Protein AF-A0A7W1DEC1-F1 (afdb_monomer)

Nearest PDB structures (foldseek):
  1jbi-assembly1_A  TM=8.790E-01  e=2.021E-06  Homo sapiens
  8i03-assembly1_I  TM=7.077E-01  e=9.345E-05  Schizosaccharomyces pombe

Foldseek 3Di:
DWADPPPRDDDDPLDQADQAPRGGTDDPPPPPPPPDDDDDDDDDPPVVVVVVVVVVVVVVVVVVVVVVVVVVVVPVVVPPPPPPDDDDDDDDDDDDDDDDDDDDDDDDDDDDDDDDDDDDDDDDDPPPQPAAEDEQQDFQPPPDDDAFDKHKYFYAAQADADAWEADQKTARNHGPQNLCLQVPVDHRHHTGIKMKGKHAWGQKGYWDGGNNDTYHIDGTDGIIIGID

Structure (mmCIF, N/CA/C/O backbone):
data_AF-A0A7W1DEC1-F1
#
_entry.id   AF-A0A7W1DEC1-F1
#
loop_
_atom_site.group_PDB
_atom_site.id
_atom_site.type_symbol
_atom_site.label_atom_id
_atom_site.label_alt_id
_atom_site.label_comp_id
_atom_site.label_asym_id
_atom_site.label_entity_id
_atom_site.label_seq_id
_atom_site.pdbx_PDB_ins_code
_atom_site.Cartn_x
_atom_site.Cartn_y
_atom_site.Cartn_z
_atom_site.occupancy
_atom_site.B_iso_or_equiv
_atom_site.auth_seq_id
_atom_site.auth_comp_id
_atom_site.auth_asym_id
_atom_site.auth_atom_id
_atom_site.pdbx_PDB_model_num
ATOM 1 N N . MET A 1 1 ? -8.068 -9.735 19.426 1.00 85.06 1 MET A N 1
ATOM 2 C CA . MET A 1 1 ? -8.254 -8.268 19.518 1.00 85.06 1 MET A CA 1
ATOM 3 C C . MET A 1 1 ? -6.933 -7.637 19.929 1.00 85.06 1 MET A C 1
ATOM 5 O O . MET A 1 1 ? -6.238 -8.208 20.767 1.00 85.06 1 MET A O 1
ATOM 9 N N . LYS A 1 2 ? -6.596 -6.468 19.379 1.00 90.06 2 LYS A N 1
ATOM 10 C CA . LYS A 1 2 ? -5.397 -5.696 19.747 1.00 90.06 2 LYS A CA 1
ATOM 11 C C . LYS A 1 2 ? -5.787 -4.385 20.417 1.00 90.06 2 LYS A C 1
ATOM 13 O O . LYS A 1 2 ? -6.840 -3.837 20.100 1.00 90.06 2 LYS A O 1
ATOM 18 N N . HIS A 1 3 ? -4.945 -3.841 21.288 1.00 91.12 3 HIS A N 1
ATOM 19 C CA . HIS A 1 3 ? -5.199 -2.558 21.947 1.00 91.12 3 HIS A CA 1
ATOM 20 C C . HIS A 1 3 ? -4.082 -1.543 21.676 1.00 91.12 3 HIS A C 1
ATOM 22 O O . HIS A 1 3 ? -2.934 -1.900 21.405 1.00 91.12 3 HIS A O 1
ATOM 28 N N . CYS A 1 4 ? -4.423 -0.254 21.720 1.00 87.19 4 CYS A N 1
ATOM 29 C CA . CYS A 1 4 ? -3.444 0.830 21.688 1.00 87.19 4 CYS A CA 1
ATOM 30 C C . CYS A 1 4 ? -3.038 1.209 23.115 1.00 87.19 4 CYS A C 1
ATOM 32 O O . CYS A 1 4 ? -3.894 1.583 23.911 1.00 87.19 4 CYS A O 1
ATOM 34 N N . SER A 1 5 ? -1.742 1.199 23.422 1.00 89.19 5 SER A N 1
ATOM 35 C CA . SER A 1 5 ? -1.219 1.563 24.747 1.00 89.19 5 SER A CA 1
ATOM 36 C C . SER A 1 5 ? -1.349 3.052 25.101 1.00 89.19 5 SER A C 1
ATOM 38 O O . SER A 1 5 ? -1.210 3.409 26.267 1.00 89.19 5 SER A O 1
ATOM 40 N N . ILE A 1 6 ? -1.621 3.925 24.123 1.00 84.56 6 ILE A N 1
ATOM 41 C CA . ILE A 1 6 ? -1.739 5.376 24.336 1.00 84.56 6 ILE A CA 1
ATOM 42 C C . ILE A 1 6 ? -3.196 5.793 24.559 1.00 84.56 6 ILE A C 1
ATOM 44 O O . ILE A 1 6 ? -3.503 6.458 25.544 1.00 84.56 6 ILE A O 1
ATOM 48 N N . CYS A 1 7 ? -4.105 5.411 23.658 1.00 88.19 7 CYS A N 1
ATOM 49 C CA . CYS A 1 7 ? -5.513 5.826 23.721 1.00 88.19 7 CYS A CA 1
ATOM 50 C C . CYS A 1 7 ? -6.457 4.761 24.301 1.00 88.19 7 CYS A C 1
ATOM 52 O O . CYS A 1 7 ? -7.656 5.012 24.420 1.00 88.19 7 CYS A O 1
ATOM 54 N N . ASN A 1 8 ? -5.931 3.578 24.637 1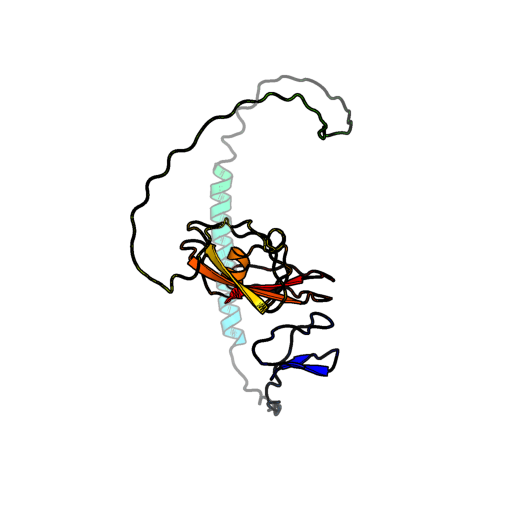.00 86.19 8 ASN A N 1
ATOM 55 C CA . ASN A 1 8 ? -6.652 2.438 25.210 1.00 86.19 8 ASN A CA 1
ATOM 56 C C . ASN A 1 8 ? -7.827 1.910 24.359 1.00 86.19 8 ASN A C 1
ATOM 58 O O . ASN A 1 8 ? -8.685 1.180 24.851 1.00 86.19 8 ASN A O 1
ATOM 62 N N . GLN A 1 9 ? -7.878 2.279 23.074 1.00 88.75 9 GLN A N 1
ATOM 63 C CA . GLN A 1 9 ? -8.864 1.762 22.126 1.00 88.75 9 GLN A CA 1
ATOM 64 C C . GLN A 1 9 ? -8.504 0.344 21.689 1.00 88.75 9 GLN A C 1
ATOM 66 O O . GLN A 1 9 ? -7.331 0.031 21.460 1.00 88.75 9 GLN A O 1
ATOM 71 N N . THR A 1 10 ? -9.529 -0.490 21.539 1.00 88.62 10 THR A N 1
ATOM 72 C CA . THR A 1 10 ? -9.420 -1.865 21.047 1.00 88.62 10 THR A CA 1
ATOM 73 C C . THR A 1 10 ? -9.783 -1.924 19.569 1.00 88.62 10 THR A C 1
ATOM 75 O O . THR A 1 10 ? -10.718 -1.270 19.112 1.00 88.62 10 THR A O 1
ATOM 78 N N . TYR A 1 11 ? -9.043 -2.728 18.818 1.00 87.12 11 TYR A N 1
ATOM 79 C CA . TYR A 1 11 ? -9.209 -2.918 17.386 1.00 87.12 11 TYR A CA 1
ATOM 80 C C . TYR A 1 11 ? -9.217 -4.411 17.051 1.00 87.12 11 TYR A C 1
ATOM 82 O O . TYR A 1 11 ? -8.759 -5.257 17.830 1.00 87.12 11 TYR A O 1
ATOM 90 N N . ASP A 1 12 ? -9.736 -4.726 15.869 1.00 87.06 12 ASP A N 1
ATOM 91 C CA . ASP A 1 12 ? -9.659 -6.066 15.298 1.00 87.06 12 ASP A CA 1
ATOM 92 C C . ASP A 1 12 ? -8.201 -6.487 15.018 1.00 87.06 12 ASP A C 1
ATOM 94 O O . ASP A 1 12 ? -7.305 -5.651 14.867 1.00 87.06 12 ASP A O 1
ATOM 98 N N . ASP A 1 13 ? -7.955 -7.795 14.936 1.00 84.38 13 ASP A N 1
ATOM 99 C CA . ASP A 1 13 ? -6.618 -8.370 14.746 1.00 84.38 13 ASP A CA 1
ATOM 100 C C . ASP A 1 13 ? -6.018 -8.061 13.366 1.00 84.38 13 ASP A C 1
ATOM 102 O O . ASP A 1 13 ? -4.800 -8.152 13.180 1.00 84.38 13 ASP A O 1
ATOM 106 N N . THR A 1 14 ? -6.847 -7.613 12.423 1.00 80.06 14 THR A N 1
ATOM 107 C CA . THR A 1 14 ? -6.429 -7.106 11.111 1.00 80.06 14 THR A CA 1
ATOM 108 C C . THR A 1 14 ? -5.700 -5.762 11.186 1.00 80.06 14 THR A C 1
ATOM 110 O O . THR A 1 14 ? -4.871 -5.463 10.329 1.00 80.06 14 THR A O 1
ATOM 113 N N . GLN A 1 15 ? -5.947 -4.951 12.218 1.00 81.88 15 GLN A N 1
ATOM 114 C CA . GLN A 1 15 ? -5.356 -3.622 12.335 1.00 81.88 15 GLN A CA 1
ATOM 115 C C . GLN A 1 15 ? -3.962 -3.720 12.976 1.00 81.88 15 GLN A C 1
ATOM 117 O O . GLN A 1 15 ? -3.780 -4.345 14.020 1.00 81.88 15 GLN A O 1
ATOM 122 N N . SER A 1 16 ? -2.945 -3.103 12.371 1.00 84.75 16 SER A N 1
ATOM 123 C CA . SER A 1 16 ? -1.580 -3.096 12.938 1.00 84.75 16 SER A CA 1
ATOM 124 C C . SER A 1 16 ? -1.260 -1.833 13.751 1.00 84.75 16 SER A C 1
ATOM 126 O O . SER A 1 16 ? -0.370 -1.858 14.598 1.00 84.75 16 SER A O 1
ATOM 128 N N . PHE A 1 17 ? -1.993 -0.737 13.518 1.00 85.88 17 PHE A N 1
ATOM 129 C CA . PHE A 1 17 ? -1.735 0.588 14.100 1.00 85.88 17 PHE A CA 1
ATOM 130 C C . PHE A 1 17 ? -3.010 1.289 14.555 1.00 85.88 17 PHE A C 1
ATOM 132 O O . PHE A 1 17 ? -4.046 1.188 13.891 1.00 85.88 17 PHE A O 1
ATOM 139 N N . CYS A 1 18 ? -2.891 2.055 15.637 1.00 85.12 18 CYS A N 1
ATOM 140 C CA . CYS A 1 18 ? -3.925 2.928 16.168 1.00 85.12 18 CYS A CA 1
ATOM 141 C C . CYS A 1 18 ? -4.297 4.032 15.171 1.00 85.12 18 CYS A C 1
ATOM 143 O O . CYS A 1 18 ? -3.432 4.683 14.586 1.00 85.12 18 CYS A O 1
ATOM 145 N N . LEU A 1 19 ? -5.600 4.271 15.012 1.00 82.00 19 LEU A N 1
ATOM 146 C CA . LEU A 1 19 ? -6.128 5.263 14.071 1.00 82.00 19 LEU A CA 1
ATOM 147 C C . LEU A 1 19 ? -5.939 6.709 14.532 1.00 82.00 19 LEU A C 1
ATOM 149 O O . LEU A 1 19 ? -5.984 7.612 13.705 1.00 82.00 19 LEU A O 1
ATOM 153 N N . MET A 1 20 ? -5.755 6.923 15.836 1.00 77.06 20 MET A N 1
ATOM 154 C CA . MET A 1 20 ? -5.648 8.260 16.421 1.00 77.06 20 MET A CA 1
ATOM 155 C C . MET A 1 20 ? -4.215 8.788 16.406 1.00 77.06 20 MET A C 1
ATOM 157 O O . MET A 1 20 ? -3.992 9.956 16.098 1.00 77.06 20 MET A O 1
ATOM 161 N N . ASP A 1 21 ? -3.254 7.925 16.737 1.00 76.88 21 ASP A N 1
ATOM 162 C CA . ASP A 1 21 ? -1.870 8.310 17.040 1.00 76.88 21 ASP A CA 1
ATOM 163 C C . ASP A 1 21 ? -0.817 7.475 16.290 1.00 76.88 21 ASP A C 1
ATOM 165 O O . ASP A 1 21 ? 0.377 7.721 16.438 1.00 76.88 21 ASP A O 1
ATOM 169 N N . GLY A 1 22 ? -1.227 6.501 15.469 1.00 79.50 22 GLY A N 1
ATOM 170 C CA . GLY A 1 22 ? -0.307 5.695 14.666 1.00 79.50 22 GLY A CA 1
ATOM 171 C C . GLY A 1 22 ? 0.578 4.754 15.486 1.00 79.50 22 GLY A C 1
ATOM 172 O O . GLY A 1 22 ? 1.532 4.205 14.937 1.00 79.50 22 GLY A O 1
ATOM 173 N N . THR A 1 23 ? 0.283 4.549 16.771 1.00 84.38 23 THR A N 1
ATOM 174 C CA . THR A 1 23 ? 1.027 3.631 17.643 1.00 84.38 23 THR A CA 1
ATOM 175 C C . THR A 1 23 ? 0.787 2.187 17.207 1.00 84.38 23 THR A C 1
ATOM 177 O O . THR A 1 23 ? -0.361 1.834 16.912 1.00 84.38 23 THR A O 1
ATOM 180 N N . PRO A 1 24 ? 1.825 1.330 17.148 1.00 85.56 24 PRO A N 1
ATOM 181 C CA . PRO A 1 24 ? 1.637 -0.092 16.885 1.00 85.56 24 PRO A CA 1
ATOM 182 C C . PRO A 1 24 ? 0.750 -0.715 17.964 1.00 85.56 24 PRO A C 1
ATOM 184 O O . PRO A 1 24 ? 0.943 -0.474 19.156 1.00 85.56 24 PRO A O 1
ATOM 187 N N . LEU A 1 25 ? -0.235 -1.502 17.540 1.00 88.50 25 LEU A N 1
ATOM 188 C CA . LEU A 1 25 ? -1.166 -2.146 18.458 1.00 88.50 25 LEU A CA 1
ATOM 189 C C . LEU A 1 25 ? -0.542 -3.407 19.056 1.00 88.50 25 LEU A C 1
ATOM 191 O O . LEU A 1 25 ? 0.051 -4.217 18.341 1.00 88.50 25 LEU A O 1
ATOM 195 N N . THR A 1 26 ? -0.712 -3.589 20.359 1.00 87.94 26 THR A N 1
ATOM 196 C CA . THR A 1 26 ? -0.246 -4.766 21.089 1.00 87.94 26 THR A CA 1
ATOM 197 C C . THR A 1 26 ? -1.370 -5.786 21.200 1.00 87.94 26 THR A C 1
ATOM 199 O O . THR A 1 26 ? -2.514 -5.448 21.501 1.00 87.94 26 THR A O 1
ATOM 202 N N . THR A 1 27 ? -1.057 -7.053 20.935 1.00 84.69 27 THR A N 1
ATOM 203 C CA . THR A 1 27 ? -1.902 -8.161 21.386 1.00 84.69 27 THR A CA 1
ATOM 204 C C . THR A 1 27 ? -1.657 -8.337 22.874 1.00 84.69 27 THR A C 1
ATOM 206 O O . THR A 1 27 ? -0.494 -8.342 23.288 1.00 84.69 27 THR A O 1
ATOM 209 N N . ASP A 1 28 ? -2.714 -8.524 23.657 1.00 69.44 28 ASP A N 1
ATOM 210 C CA . ASP A 1 28 ? -2.603 -9.036 25.021 1.00 69.44 28 ASP A CA 1
ATOM 211 C C . ASP A 1 28 ? -2.041 -10.461 24.950 1.00 69.44 28 ASP A C 1
ATOM 213 O O . ASP A 1 28 ? -2.761 -11.453 24.893 1.00 69.44 28 ASP A O 1
ATOM 217 N N . SER A 1 29 ? -0.718 -10.561 24.835 1.00 60.69 29 SER A N 1
ATOM 218 C CA . SER A 1 29 ? -0.007 -11.813 25.005 1.00 60.69 29 SER A CA 1
ATOM 219 C C . SER A 1 29 ? -0.120 -12.128 26.484 1.00 60.69 29 SER A C 1
ATOM 221 O O . SER A 1 29 ? 0.454 -11.401 27.294 1.00 60.69 29 SER A O 1
ATOM 223 N N . GLU A 1 30 ? -0.891 -13.167 26.808 1.00 55.25 30 GLU A N 1
ATOM 224 C CA . GLU A 1 30 ? -1.045 -13.718 28.153 1.00 55.25 30 GLU A CA 1
ATOM 225 C C . GLU A 1 30 ? 0.249 -13.559 28.952 1.00 55.25 30 GLU A C 1
ATOM 227 O O . GLU A 1 30 ? 1.321 -14.029 28.555 1.00 55.25 30 GLU A O 1
ATOM 232 N N . GLU A 1 31 ? 0.133 -12.844 30.065 1.00 57.88 31 GLU A N 1
ATOM 233 C CA . GLU A 1 31 ? 1.170 -12.642 31.058 1.00 57.88 31 GLU A CA 1
ATOM 234 C C . GLU A 1 31 ? 1.677 -14.007 31.541 1.00 57.88 31 GLU A C 1
ATOM 236 O O . GLU A 1 31 ? 1.160 -14.602 32.486 1.00 57.88 31 GLU A O 1
ATOM 241 N N . LYS A 1 32 ? 2.702 -14.552 30.882 1.00 50.34 32 LYS A N 1
ATOM 242 C CA . LYS A 1 32 ? 3.407 -15.719 31.399 1.00 50.34 32 LYS A CA 1
ATOM 243 C C . LYS A 1 32 ? 4.279 -15.236 32.548 1.00 50.34 32 LYS A C 1
ATOM 245 O O . LYS A 1 32 ? 5.398 -14.773 32.339 1.00 50.34 32 LYS A O 1
ATOM 250 N N . THR A 1 33 ? 3.744 -15.335 33.760 1.00 52.00 33 THR A N 1
ATOM 251 C CA . THR A 1 33 ? 4.435 -15.072 35.022 1.00 52.00 33 THR A CA 1
ATOM 252 C C . THR A 1 33 ? 5.776 -15.813 35.029 1.00 52.00 33 THR A C 1
ATOM 254 O O . THR A 1 33 ? 5.839 -17.039 35.144 1.00 52.00 33 THR A O 1
ATOM 257 N N . VAL A 1 34 ? 6.878 -15.080 34.858 1.00 53.31 34 VAL A N 1
ATOM 258 C CA . VAL A 1 34 ? 8.229 -15.638 34.951 1.00 53.31 34 VAL A CA 1
ATOM 259 C C . VAL A 1 34 ? 8.537 -15.841 36.431 1.00 53.31 34 VAL A C 1
ATOM 261 O O . VAL A 1 34 ? 8.960 -14.924 37.131 1.00 53.31 34 VAL A O 1
ATOM 264 N N . VAL A 1 35 ? 8.316 -17.060 36.922 1.00 56.75 35 VAL A N 1
ATOM 265 C CA . VAL A 1 35 ? 8.864 -17.498 38.209 1.00 56.75 35 VAL A CA 1
ATOM 266 C C . VAL A 1 35 ? 10.383 -17.538 38.067 1.00 56.75 35 VAL A C 1
ATOM 268 O O . VAL A 1 35 ? 10.939 -18.377 37.357 1.00 56.75 35 VAL A O 1
ATOM 271 N N . MET A 1 36 ? 11.057 -16.608 38.737 1.00 42.97 36 MET A N 1
ATOM 272 C CA . MET A 1 36 ? 12.511 -16.544 38.817 1.00 42.97 36 MET A CA 1
ATOM 273 C C . MET A 1 36 ? 13.036 -17.749 39.611 1.00 42.97 36 MET A C 1
ATOM 275 O O . MET A 1 36 ? 13.088 -17.726 40.838 1.00 42.97 36 MET A O 1
ATOM 279 N N . GLN A 1 37 ? 13.419 -18.824 38.919 1.00 56.22 37 GLN A N 1
ATOM 280 C CA . GLN A 1 37 ? 14.191 -19.907 39.528 1.00 56.22 37 GLN A CA 1
ATOM 281 C C . GLN A 1 37 ? 15.662 -19.486 39.635 1.00 56.22 37 GLN A C 1
ATOM 283 O O . GLN A 1 37 ? 16.291 -19.085 38.655 1.00 56.22 37 GLN A O 1
ATOM 288 N N . SER A 1 38 ? 16.213 -19.565 40.846 1.00 56.81 38 SER A N 1
ATOM 289 C CA . SER A 1 38 ? 17.611 -19.256 41.144 1.00 56.81 38 SER A CA 1
ATOM 290 C C . SER A 1 38 ? 18.547 -20.348 40.596 1.00 56.81 38 SER A C 1
ATOM 292 O O . SER A 1 38 ? 18.300 -21.538 40.806 1.00 56.81 38 SER A O 1
ATOM 294 N N . PRO A 1 39 ? 19.651 -20.003 39.907 1.00 53.56 39 PRO A N 1
ATOM 295 C CA . PRO A 1 39 ? 20.567 -21.014 39.399 1.00 53.56 39 PRO A CA 1
ATOM 296 C C . PRO A 1 39 ? 21.535 -21.469 40.499 1.00 53.56 39 PRO A C 1
ATOM 298 O O . PRO A 1 39 ? 22.385 -20.711 40.971 1.00 53.56 39 PRO A O 1
ATOM 301 N N . THR A 1 40 ? 21.464 -22.747 40.878 1.00 58.34 40 THR A N 1
ATOM 302 C CA . THR A 1 40 ? 22.500 -23.399 41.691 1.00 58.34 40 THR A CA 1
ATOM 303 C C . THR A 1 40 ? 23.810 -23.487 40.901 1.00 58.34 40 THR A C 1
ATOM 305 O O . THR A 1 40 ? 23.898 -24.142 39.861 1.00 58.34 40 THR A O 1
ATOM 308 N N . ARG A 1 41 ? 24.847 -22.815 41.409 1.00 57.66 41 ARG A N 1
ATOM 309 C CA . ARG A 1 41 ? 26.175 -22.660 40.798 1.00 57.66 41 ARG A CA 1
ATOM 310 C C . ARG A 1 41 ? 26.979 -23.970 40.834 1.00 57.66 41 ARG A C 1
ATOM 312 O O . ARG A 1 41 ? 27.608 -24.293 41.839 1.00 57.66 41 ARG A O 1
ATOM 319 N N . LYS A 1 42 ? 27.020 -24.706 39.719 1.00 61.34 42 LYS A N 1
ATOM 320 C CA . LYS A 1 42 ? 27.881 -25.890 39.534 1.00 61.34 42 LYS A CA 1
ATOM 321 C C . LYS A 1 42 ? 29.294 -25.456 39.108 1.00 61.34 42 LYS A C 1
ATOM 323 O O . LYS A 1 42 ? 29.468 -24.832 38.065 1.00 61.34 42 LYS A O 1
ATOM 328 N N . LYS A 1 43 ? 30.314 -25.760 39.924 1.00 57.97 43 LYS A N 1
ATOM 329 C CA . LYS A 1 43 ? 31.738 -25.477 39.634 1.00 57.97 43 LYS A CA 1
ATOM 330 C C . LYS A 1 43 ? 32.178 -26.252 38.385 1.00 57.97 43 LYS A C 1
ATOM 332 O O . LYS A 1 43 ? 32.221 -27.478 38.417 1.00 57.97 43 LYS A O 1
ATOM 337 N N . SER A 1 44 ? 32.520 -25.545 37.307 1.00 60.84 44 SER A N 1
ATOM 338 C CA . SER A 1 44 ? 32.960 -26.145 36.042 1.00 60.84 44 SER A CA 1
ATOM 339 C C . SER A 1 44 ? 34.373 -25.697 35.659 1.00 60.84 44 SER A C 1
ATOM 341 O O . SER A 1 44 ? 34.702 -24.516 35.761 1.00 60.84 44 SER A O 1
ATOM 343 N N . LYS A 1 45 ? 35.204 -26.643 35.198 1.00 60.31 45 LYS A N 1
ATOM 344 C CA . LYS A 1 45 ? 36.609 -26.441 34.779 1.00 60.31 45 LYS A CA 1
ATOM 345 C C . LYS A 1 45 ? 36.760 -25.793 33.384 1.00 60.31 45 LYS A C 1
ATOM 347 O O . LYS A 1 45 ? 37.841 -25.813 32.805 1.00 60.31 45 LYS A O 1
ATOM 352 N N . ILE A 1 46 ? 35.700 -25.164 32.872 1.00 62.25 46 ILE A N 1
ATOM 353 C CA . ILE A 1 46 ? 35.644 -24.487 31.564 1.00 62.25 46 ILE A CA 1
ATOM 354 C C . ILE A 1 46 ? 36.668 -23.339 31.370 1.00 62.25 46 ILE A C 1
ATOM 356 O O . ILE A 1 46 ? 37.146 -23.213 30.240 1.00 62.25 46 ILE A O 1
ATOM 360 N N . PRO A 1 47 ? 37.094 -22.532 32.375 1.00 60.62 47 PRO A N 1
ATOM 361 C CA . PRO A 1 47 ? 37.965 -21.385 32.080 1.00 60.62 47 PRO A CA 1
ATOM 362 C C . PRO A 1 47 ? 39.380 -21.776 31.624 1.00 60.62 47 PRO A C 1
ATOM 364 O O . PRO A 1 47 ? 40.067 -20.959 31.019 1.00 60.62 47 PRO A O 1
ATOM 367 N N . LEU A 1 48 ? 39.816 -23.019 31.861 1.00 66.88 48 LEU A N 1
ATOM 368 C CA . LEU A 1 48 ? 41.154 -23.480 31.474 1.00 66.88 48 LEU A CA 1
ATOM 369 C C . LEU A 1 48 ? 41.222 -23.895 29.992 1.00 66.88 48 LEU A C 1
ATOM 371 O O . LEU A 1 48 ? 42.226 -23.654 29.330 1.00 66.88 48 LEU A O 1
ATOM 375 N N . VAL A 1 49 ? 40.134 -24.448 29.444 1.00 68.62 49 VAL A N 1
ATOM 376 C CA . VAL A 1 49 ? 40.067 -24.884 28.035 1.00 68.62 49 VAL A CA 1
ATOM 377 C C . VAL A 1 49 ? 39.885 -23.691 27.089 1.00 68.62 49 VAL A C 1
ATOM 379 O O . VAL A 1 49 ? 40.505 -23.648 26.028 1.00 68.62 49 VAL A O 1
ATOM 382 N N . LEU A 1 50 ? 39.102 -22.682 27.496 1.00 73.12 50 LEU A N 1
ATOM 383 C CA . LEU A 1 50 ? 38.904 -21.463 26.702 1.00 73.12 50 LEU A CA 1
ATOM 384 C C . LEU A 1 50 ? 40.195 -20.633 26.584 1.00 73.12 50 LEU A C 1
ATOM 386 O O . LEU A 1 50 ? 40.490 -20.091 25.522 1.00 73.12 50 LEU A O 1
ATOM 390 N N . GLY A 1 51 ? 40.992 -20.576 27.659 1.00 75.88 51 GLY A N 1
ATOM 391 C CA . GLY A 1 51 ? 42.277 -19.872 27.659 1.00 75.88 51 GLY A CA 1
ATOM 392 C C . GLY A 1 51 ? 43.287 -20.470 26.674 1.00 75.88 51 GLY A C 1
ATOM 393 O O . GLY A 1 51 ? 43.978 -19.732 25.974 1.00 75.88 51 GLY A O 1
ATOM 394 N N . LEU A 1 52 ? 43.328 -21.801 26.563 1.00 80.00 52 LEU A N 1
ATOM 395 C CA . LEU A 1 52 ? 44.247 -22.497 25.660 1.00 80.00 52 LEU A CA 1
ATOM 396 C C . LEU A 1 52 ? 43.836 -22.327 24.185 1.00 80.00 52 LEU A C 1
ATOM 398 O O . LEU A 1 52 ? 44.694 -22.120 23.331 1.00 80.00 52 LEU A O 1
ATOM 402 N N . LEU A 1 53 ? 42.530 -22.305 23.893 1.00 79.62 53 LEU A N 1
ATOM 403 C CA . LEU A 1 53 ? 42.015 -22.012 22.549 1.00 79.62 53 LEU A CA 1
ATOM 404 C C . LEU A 1 53 ? 42.278 -20.561 22.113 1.00 79.62 53 LEU A C 1
ATOM 406 O O . LEU A 1 53 ? 42.709 -20.345 20.982 1.00 79.62 53 LEU A O 1
ATOM 410 N N . CYS A 1 54 ? 42.097 -19.572 22.995 1.00 81.06 54 CYS A N 1
ATOM 411 C CA . CYS A 1 54 ? 42.412 -18.173 22.671 1.00 81.06 54 CYS A CA 1
ATOM 412 C C . CYS A 1 54 ? 43.895 -17.966 22.333 1.00 81.06 54 CYS A C 1
ATOM 414 O O . CYS A 1 54 ? 44.209 -17.232 21.396 1.00 81.06 54 CYS A O 1
ATOM 416 N N . LEU A 1 55 ? 44.812 -18.630 23.046 1.00 80.62 55 LEU A N 1
ATOM 417 C CA . LEU A 1 55 ? 46.246 -18.529 22.754 1.00 80.62 55 LEU A CA 1
ATOM 418 C C . LEU A 1 55 ? 46.605 -19.090 21.373 1.00 80.62 55 LEU A C 1
ATOM 420 O O . LEU A 1 55 ? 47.420 -18.494 20.669 1.00 80.62 55 LEU A O 1
ATOM 424 N N . LEU A 1 56 ? 45.969 -20.186 20.953 1.00 84.38 56 LEU A N 1
ATOM 425 C CA . LEU A 1 56 ? 46.201 -20.773 19.630 1.00 84.38 56 LEU A CA 1
ATOM 426 C C . LEU A 1 56 ? 45.690 -19.872 18.497 1.00 84.38 56 LEU A C 1
ATOM 428 O O . LEU A 1 56 ? 46.372 -19.719 17.484 1.00 84.38 56 LEU A O 1
ATOM 432 N N . VAL A 1 57 ? 44.533 -19.229 18.676 1.00 84.25 57 VAL A N 1
ATOM 433 C CA . VAL A 1 57 ? 43.967 -18.314 17.670 1.00 84.25 57 VAL A CA 1
ATOM 434 C C . VAL A 1 57 ? 44.811 -17.043 17.535 1.00 84.25 57 VAL A C 1
ATOM 436 O O . VAL A 1 57 ? 45.118 -16.639 16.413 1.00 84.25 57 VAL A O 1
ATOM 439 N N . LEU A 1 58 ? 45.256 -16.453 18.652 1.00 82.56 58 LEU A N 1
ATOM 440 C CA . LEU A 1 58 ? 46.098 -15.250 18.637 1.00 82.56 58 LEU A CA 1
ATOM 441 C C . LEU A 1 58 ? 47.483 -15.509 18.019 1.00 82.56 58 LEU A C 1
ATOM 443 O O . LEU A 1 58 ? 47.986 -14.676 17.261 1.00 82.56 58 LEU A O 1
ATOM 447 N N . ALA A 1 59 ? 48.084 -16.674 18.283 1.00 81.62 59 ALA A N 1
ATOM 448 C CA . ALA A 1 59 ? 49.349 -17.063 17.659 1.00 81.62 59 ALA A CA 1
ATOM 449 C C . ALA A 1 59 ? 49.194 -17.332 16.148 1.00 81.62 59 ALA A C 1
ATOM 451 O O . ALA A 1 59 ? 50.043 -16.920 15.354 1.00 81.62 59 ALA A O 1
ATOM 452 N N . GLY A 1 60 ? 48.089 -17.965 15.734 1.00 80.31 60 GLY A N 1
ATOM 453 C CA . GLY A 1 60 ? 47.797 -18.253 14.327 1.00 80.31 60 GLY A CA 1
ATOM 454 C C . GLY A 1 60 ? 47.561 -16.999 13.477 1.00 80.31 60 GLY A C 1
ATOM 455 O O . GLY A 1 60 ? 48.102 -16.888 12.375 1.00 80.31 60 GLY A O 1
ATOM 456 N N . SER A 1 61 ? 46.816 -16.014 13.993 1.00 80.56 61 SER A N 1
ATOM 457 C CA . SER A 1 61 ? 46.549 -14.764 13.265 1.00 80.56 61 SER A CA 1
ATOM 458 C C . SER A 1 61 ? 47.802 -13.908 13.062 1.00 80.56 61 SER A C 1
ATOM 460 O O . SER A 1 61 ? 47.943 -13.266 12.021 1.00 80.56 61 SER A O 1
ATOM 462 N N . GLY A 1 62 ? 48.736 -13.926 14.021 1.00 84.12 62 GLY A N 1
ATOM 463 C CA . GLY A 1 62 ? 49.992 -13.176 13.926 1.00 84.12 62 GLY A CA 1
ATOM 464 C C . GLY A 1 62 ? 50.901 -13.672 12.798 1.00 84.12 62 GLY A C 1
ATOM 465 O O . GLY A 1 62 ? 51.425 -12.873 12.022 1.00 84.12 62 GLY A O 1
ATOM 466 N N . LEU A 1 63 ? 51.032 -14.993 12.650 1.00 82.50 63 LEU A N 1
ATOM 467 C CA . LEU A 1 63 ? 51.827 -15.613 11.583 1.00 82.50 63 LEU A CA 1
ATOM 468 C C . LEU A 1 63 ? 51.236 -15.341 10.195 1.00 82.50 63 LEU A C 1
ATOM 470 O O . LEU A 1 63 ? 51.970 -15.028 9.257 1.00 82.50 63 LEU A O 1
ATOM 474 N N . MET A 1 64 ? 49.909 -15.396 10.072 1.00 82.81 64 MET A N 1
ATOM 475 C CA . MET A 1 64 ? 49.240 -15.145 8.799 1.00 82.81 64 MET A CA 1
ATOM 476 C C . MET A 1 64 ? 49.335 -13.672 8.377 1.00 82.81 64 MET A C 1
ATOM 478 O O . MET A 1 64 ? 49.649 -13.378 7.224 1.00 82.81 64 MET A O 1
ATOM 482 N N . ALA A 1 65 ? 49.161 -12.734 9.313 1.00 83.56 65 ALA A N 1
ATOM 483 C CA . ALA A 1 65 ? 49.357 -11.310 9.046 1.00 83.56 65 ALA A CA 1
ATOM 484 C C . ALA A 1 65 ? 50.812 -10.988 8.659 1.00 83.56 65 ALA A C 1
ATOM 486 O O . ALA A 1 65 ? 51.040 -10.203 7.739 1.00 83.56 65 ALA A O 1
ATOM 487 N N . TRP A 1 66 ? 51.800 -11.632 9.292 1.00 80.50 66 TRP A N 1
ATOM 488 C CA . TRP A 1 66 ? 53.213 -11.467 8.940 1.00 80.50 66 TRP A CA 1
ATOM 489 C C . TRP A 1 66 ? 53.530 -11.985 7.531 1.00 80.50 66 TRP A C 1
ATOM 491 O O . TRP A 1 66 ? 54.244 -11.318 6.786 1.00 80.50 66 TRP A O 1
ATOM 501 N N . LEU A 1 67 ? 52.957 -13.122 7.120 1.00 83.94 67 LEU A N 1
ATOM 502 C CA . LEU A 1 67 ? 53.115 -13.638 5.755 1.00 83.94 67 LEU A CA 1
ATOM 503 C C . LEU A 1 67 ? 52.475 -12.717 4.709 1.00 83.94 67 LEU A C 1
ATOM 505 O O . LEU A 1 67 ? 53.099 -12.448 3.679 1.00 83.94 67 LEU A O 1
ATOM 509 N N . LEU A 1 68 ? 51.276 -12.186 4.981 1.00 81.31 68 LEU A N 1
ATOM 510 C CA . LEU A 1 68 ? 50.639 -11.198 4.104 1.00 81.31 68 LEU A CA 1
ATOM 511 C C . LEU A 1 68 ? 51.468 -9.914 4.019 1.00 81.31 68 LEU A C 1
ATOM 513 O O . LEU A 1 68 ? 51.682 -9.409 2.923 1.00 81.31 68 LEU A O 1
ATOM 517 N N . PHE A 1 69 ? 51.997 -9.416 5.138 1.00 79.62 69 PHE A N 1
ATOM 518 C CA . PHE A 1 69 ? 52.811 -8.200 5.16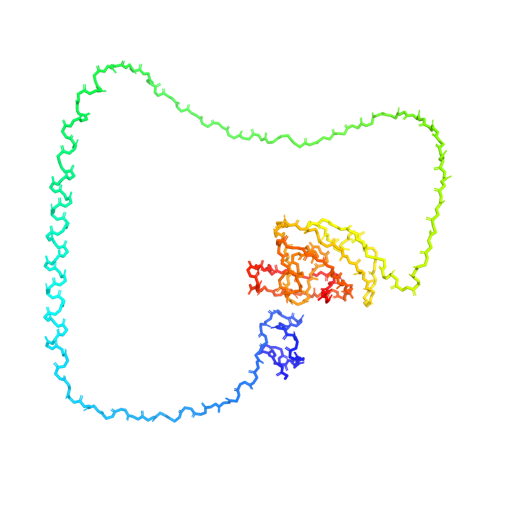7 1.00 79.62 69 PHE A CA 1
ATOM 519 C C . PHE A 1 69 ? 54.172 -8.383 4.478 1.00 79.62 69 PHE A C 1
ATOM 521 O O . PHE A 1 69 ? 54.601 -7.523 3.707 1.00 79.62 69 PHE A O 1
ATOM 528 N N . ASN A 1 70 ? 54.834 -9.525 4.687 1.00 79.00 70 ASN A N 1
ATOM 529 C CA . ASN A 1 70 ? 56.091 -9.865 4.024 1.00 79.00 70 ASN A CA 1
ATOM 530 C C . ASN A 1 70 ? 55.902 -9.946 2.502 1.00 79.00 70 ASN A C 1
ATOM 532 O O . ASN A 1 70 ? 56.679 -9.359 1.749 1.00 79.00 70 ASN A O 1
ATOM 536 N N . ASN A 1 71 ? 54.828 -10.593 2.040 1.00 75.50 71 ASN A N 1
ATOM 537 C CA . ASN A 1 71 ? 54.532 -10.674 0.611 1.00 75.50 71 ASN A CA 1
ATOM 538 C C . ASN A 1 71 ? 54.085 -9.316 0.027 1.00 75.50 71 ASN A C 1
ATOM 540 O O . ASN A 1 71 ? 54.514 -8.942 -1.061 1.00 75.50 71 ASN A O 1
ATOM 544 N N . TYR A 1 72 ? 53.307 -8.525 0.774 1.00 72.94 72 TYR A N 1
ATOM 545 C CA . TYR A 1 72 ? 52.882 -7.175 0.380 1.00 72.94 72 TYR A CA 1
ATOM 546 C C . TYR A 1 72 ? 54.070 -6.211 0.224 1.00 72.94 72 TYR A C 1
ATOM 548 O O . TYR A 1 72 ? 54.157 -5.462 -0.749 1.00 72.94 72 TYR A O 1
ATOM 556 N N . SER A 1 73 ? 55.053 -6.288 1.127 1.00 68.00 73 SER A N 1
ATOM 557 C CA . SER A 1 73 ? 56.265 -5.459 1.076 1.00 68.00 73 SER A CA 1
ATOM 558 C C . SER A 1 73 ? 57.164 -5.731 -0.141 1.00 68.00 73 SER A C 1
ATOM 560 O O . SER A 1 73 ? 58.004 -4.897 -0.483 1.00 68.00 73 SER A O 1
ATOM 562 N N . ARG A 1 74 ? 56.985 -6.868 -0.834 1.00 60.47 74 ARG A N 1
ATOM 563 C CA . ARG A 1 74 ? 57.717 -7.165 -2.075 1.00 60.47 74 ARG A CA 1
ATOM 564 C C . ARG A 1 74 ? 57.198 -6.381 -3.283 1.00 60.47 74 ARG A C 1
ATOM 566 O O . ARG A 1 74 ? 57.993 -6.110 -4.176 1.00 60.47 74 ARG A O 1
ATOM 573 N N . GLN A 1 75 ? 55.926 -5.973 -3.321 1.00 58.34 75 GLN A N 1
ATOM 574 C CA . GLN A 1 75 ? 55.374 -5.243 -4.474 1.00 58.34 75 GLN A CA 1
ATOM 575 C C . GLN A 1 75 ? 55.713 -3.744 -4.491 1.00 58.34 75 GLN A C 1
ATOM 577 O O . GLN A 1 75 ? 55.809 -3.150 -5.564 1.00 58.34 75 GLN A O 1
ATOM 582 N N . THR A 1 76 ? 55.964 -3.113 -3.342 1.00 55.91 76 THR A N 1
ATOM 583 C CA . THR A 1 76 ? 56.165 -1.650 -3.272 1.00 55.91 76 THR A CA 1
ATOM 584 C C . THR A 1 76 ? 57.528 -1.169 -3.786 1.00 55.91 76 THR A C 1
ATOM 586 O O . THR A 1 76 ? 57.742 0.036 -3.914 1.00 55.91 76 THR A O 1
ATOM 589 N N . LYS A 1 77 ? 58.447 -2.082 -4.139 1.00 54.75 77 LYS A N 1
ATOM 590 C CA . LYS A 1 77 ? 59.741 -1.741 -4.757 1.00 54.75 77 LYS A CA 1
ATOM 591 C C . LYS A 1 77 ? 59.681 -1.534 -6.278 1.00 54.75 77 LYS A C 1
ATOM 593 O O . LYS A 1 77 ? 60.619 -0.961 -6.812 1.00 54.75 77 LYS A O 1
ATOM 598 N N . ASN A 1 78 ? 58.585 -1.898 -6.951 1.00 55.16 78 ASN A N 1
ATOM 599 C CA . ASN A 1 78 ? 58.459 -1.779 -8.415 1.00 55.16 78 ASN A CA 1
ATOM 600 C C . ASN A 1 78 ? 57.718 -0.511 -8.892 1.00 55.16 78 ASN A C 1
ATOM 602 O O . ASN A 1 78 ? 57.515 -0.341 -10.088 1.00 55.16 78 ASN A O 1
ATOM 606 N N . VAL A 1 79 ? 57.304 0.382 -7.982 1.00 56.34 79 VAL A N 1
ATOM 607 C CA . VAL A 1 79 ? 56.499 1.580 -8.320 1.00 56.34 79 VAL A CA 1
ATOM 608 C C . VAL A 1 79 ? 57.304 2.890 -8.216 1.00 56.34 79 VAL A C 1
ATOM 610 O O . VAL A 1 79 ? 56.792 3.958 -8.531 1.00 56.34 79 VAL A O 1
ATOM 613 N N . ARG A 1 80 ? 58.590 2.850 -7.827 1.00 52.38 80 ARG A N 1
ATOM 614 C CA . ARG A 1 80 ? 59.400 4.072 -7.629 1.00 52.38 80 ARG A CA 1
ATOM 615 C C . ARG A 1 80 ? 60.138 4.592 -8.879 1.00 52.38 80 ARG A C 1
ATOM 617 O O . ARG A 1 80 ? 60.755 5.643 -8.780 1.00 52.38 80 ARG A O 1
ATOM 624 N N . ASP A 1 81 ? 60.016 3.957 -10.048 1.00 52.22 81 ASP A N 1
ATOM 625 C CA . ASP A 1 81 ? 60.751 4.399 -11.254 1.00 52.22 81 ASP A CA 1
ATOM 626 C C . ASP A 1 81 ? 59.920 5.149 -12.316 1.00 52.22 81 ASP A C 1
ATOM 628 O O . ASP A 1 81 ? 60.498 5.699 -13.247 1.00 52.22 81 ASP A O 1
ATOM 632 N N . ASN A 1 82 ? 58.595 5.289 -12.167 1.00 48.41 82 ASN A N 1
ATOM 633 C CA . ASN A 1 82 ? 57.742 5.875 -13.221 1.00 48.41 82 ASN A CA 1
ATOM 634 C C . ASN A 1 82 ? 57.079 7.218 -12.875 1.00 48.41 82 ASN A C 1
ATOM 636 O O . ASN A 1 82 ? 55.993 7.516 -13.364 1.00 48.41 82 ASN A O 1
ATOM 640 N N . GLN A 1 83 ? 57.724 8.073 -12.077 1.00 49.69 83 GLN A N 1
ATOM 641 C CA . GLN A 1 83 ? 57.289 9.473 -11.997 1.00 49.69 83 GLN A CA 1
ATOM 642 C C . GLN A 1 83 ? 58.458 10.448 -11.844 1.00 49.69 83 GLN A C 1
ATOM 644 O O . GLN A 1 83 ? 58.524 11.254 -10.921 1.00 49.69 83 GLN A O 1
ATOM 649 N N . LYS A 1 84 ? 59.380 10.393 -12.808 1.00 46.34 84 LYS A N 1
ATOM 650 C CA . LYS A 1 84 ? 60.200 11.545 -13.187 1.00 46.34 84 LYS A CA 1
ATOM 651 C C . LYS A 1 84 ? 59.756 12.030 -14.562 1.00 46.34 84 LYS A C 1
ATOM 653 O O . LYS A 1 84 ? 60.384 11.700 -15.560 1.00 46.34 84 LYS A O 1
ATOM 658 N N . THR A 1 85 ? 58.697 12.830 -14.622 1.00 40.38 85 THR A N 1
ATOM 659 C CA . THR A 1 85 ? 58.613 13.924 -15.601 1.00 40.38 85 THR A CA 1
ATOM 660 C C . THR A 1 85 ? 57.664 14.996 -15.076 1.00 40.38 85 THR A C 1
ATOM 662 O O . THR A 1 85 ? 56.540 14.722 -14.667 1.00 40.38 85 THR A O 1
ATOM 665 N N . GLU A 1 86 ? 58.203 16.204 -15.008 1.00 47.31 86 GLU A N 1
ATOM 666 C CA . GLU A 1 86 ? 57.597 17.455 -14.569 1.00 47.31 86 GLU A CA 1
ATOM 667 C C . GLU A 1 86 ? 56.402 17.846 -15.455 1.00 47.31 86 GLU A C 1
ATOM 669 O O . GLU A 1 86 ? 56.404 17.518 -16.634 1.00 47.31 86 GLU A O 1
ATOM 674 N N . VAL A 1 87 ? 55.418 18.579 -14.919 1.00 43.75 87 VAL A N 1
ATOM 675 C CA . VAL A 1 87 ? 55.148 19.985 -15.292 1.00 43.75 87 VAL A CA 1
ATOM 676 C C . VAL A 1 87 ? 54.176 20.606 -14.275 1.00 43.75 87 VAL A C 1
ATOM 678 O O . VAL A 1 87 ? 53.058 20.162 -14.042 1.00 43.75 87 VAL A O 1
ATOM 681 N N . ASN A 1 88 ? 54.683 21.674 -13.676 1.00 41.91 88 ASN A N 1
ATOM 682 C CA . ASN A 1 88 ? 54.070 22.705 -12.850 1.00 41.91 88 ASN A CA 1
ATOM 683 C C . ASN A 1 88 ? 52.983 23.509 -13.592 1.00 41.91 88 ASN A C 1
ATOM 685 O O . ASN A 1 88 ? 53.336 24.103 -14.601 1.00 41.91 88 ASN A O 1
ATOM 689 N N . VAL A 1 89 ? 51.767 23.661 -13.031 1.00 41.47 89 VAL A N 1
ATOM 690 C CA . VAL A 1 89 ? 51.027 24.950 -13.019 1.00 41.47 89 VAL A CA 1
ATOM 691 C C . VAL A 1 89 ? 50.106 25.070 -11.784 1.00 41.47 89 VAL A C 1
ATOM 693 O O . VAL A 1 89 ? 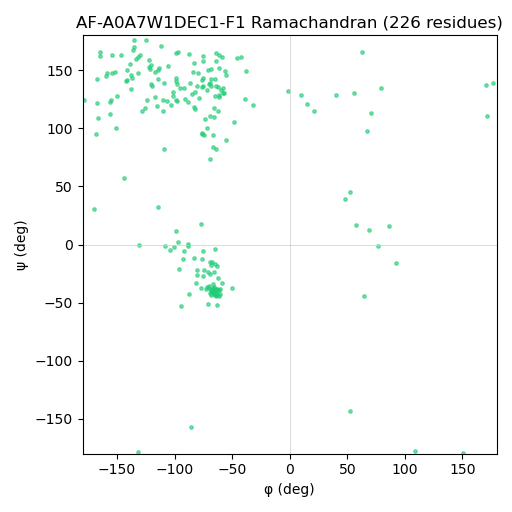49.015 24.517 -11.713 1.00 41.47 89 VAL A O 1
ATOM 696 N N . LYS A 1 90 ? 50.605 25.819 -10.799 1.00 40.47 90 LYS A N 1
ATOM 697 C CA . LYS A 1 90 ? 49.976 26.888 -9.992 1.00 40.47 90 LYS A CA 1
ATOM 698 C C . LYS A 1 90 ? 48.433 27.006 -9.861 1.00 40.47 90 LYS A C 1
ATOM 700 O O . LYS A 1 90 ? 47.742 27.437 -10.770 1.00 40.47 90 LYS A O 1
ATOM 705 N N . SER A 1 91 ? 47.978 26.801 -8.619 1.00 39.94 91 SER A N 1
ATOM 706 C CA . SER A 1 91 ? 47.070 27.630 -7.790 1.00 39.94 91 SER A CA 1
ATOM 707 C C . SER A 1 91 ? 46.237 28.756 -8.445 1.00 39.94 91 SER A C 1
ATOM 709 O O . SER A 1 91 ? 46.798 29.770 -8.866 1.00 39.94 91 SER A O 1
ATOM 711 N N . SER A 1 92 ? 44.903 28.681 -8.330 1.00 40.53 92 SER A N 1
ATOM 712 C CA . SER A 1 92 ? 44.084 29.782 -7.783 1.00 40.53 92 SER A CA 1
ATOM 713 C C . SER A 1 92 ? 42.646 29.376 -7.458 1.00 40.53 92 SER A C 1
ATOM 715 O O . SER A 1 92 ? 42.004 28.603 -8.158 1.00 40.53 92 SER A O 1
ATOM 717 N N . SER A 1 93 ? 42.185 29.956 -6.357 1.00 44.09 93 SER A N 1
ATOM 718 C CA . SER A 1 93 ? 40.837 30.008 -5.800 1.00 44.09 93 SER A CA 1
ATOM 719 C C . SER A 1 93 ? 39.767 30.551 -6.752 1.00 44.09 93 SER A C 1
ATOM 721 O O . SER A 1 93 ? 40.034 31.538 -7.431 1.00 44.09 93 SER A O 1
ATOM 723 N N . ALA A 1 94 ? 38.538 30.030 -6.660 1.00 35.97 94 ALA A N 1
ATOM 724 C CA . ALA A 1 94 ? 37.326 30.792 -6.301 1.00 35.97 94 ALA A CA 1
ATOM 725 C C . ALA A 1 94 ? 36.040 29.961 -6.516 1.00 35.97 94 ALA A C 1
ATOM 727 O O . ALA A 1 94 ? 35.877 29.293 -7.532 1.00 35.97 94 ALA A O 1
ATOM 728 N N . LEU A 1 95 ? 35.120 30.048 -5.550 1.00 41.25 95 LEU A N 1
ATOM 729 C CA . LEU A 1 95 ? 33.685 29.739 -5.679 1.00 41.25 95 LEU A CA 1
ATOM 730 C C . LEU A 1 95 ? 33.031 30.800 -6.601 1.00 41.25 95 LEU A C 1
ATOM 732 O O . LEU A 1 95 ? 33.511 31.937 -6.581 1.00 41.25 95 LEU A O 1
ATOM 736 N N . PRO A 1 96 ? 31.945 30.512 -7.354 1.00 43.75 96 PRO A N 1
ATOM 737 C CA . PRO A 1 96 ? 30.611 30.768 -6.787 1.00 43.75 96 PRO A CA 1
ATOM 738 C C . PRO A 1 96 ? 29.437 29.882 -7.290 1.00 43.75 96 PRO A C 1
ATOM 740 O O . PRO A 1 96 ? 29.359 29.444 -8.431 1.00 43.75 96 PRO A O 1
ATOM 743 N N . SER A 1 97 ? 28.510 29.681 -6.353 1.00 33.97 97 SER A N 1
ATOM 744 C CA . SER A 1 97 ? 27.036 29.577 -6.395 1.00 33.97 97 SER A CA 1
ATOM 745 C C . SER A 1 97 ? 26.206 29.728 -7.702 1.00 33.97 97 SER A C 1
ATOM 747 O O . SER A 1 97 ? 26.229 30.790 -8.317 1.00 33.97 97 SER A O 1
ATOM 749 N N . THR A 1 98 ? 25.278 28.755 -7.889 1.00 39.78 98 THR A N 1
ATOM 750 C CA . THR A 1 98 ? 23.851 28.821 -8.373 1.00 39.78 98 THR A CA 1
ATOM 751 C C . THR A 1 98 ? 23.512 29.315 -9.800 1.00 39.78 98 THR A C 1
ATOM 753 O O . THR A 1 98 ? 24.319 30.024 -10.384 1.00 39.78 98 THR A O 1
ATOM 756 N N . PRO A 1 99 ? 22.273 29.112 -10.333 1.00 48.47 99 PRO A N 1
ATOM 757 C CA . PRO A 1 99 ? 21.203 28.129 -10.050 1.00 48.47 99 PRO A CA 1
ATOM 758 C C . PRO A 1 99 ? 20.625 27.437 -11.327 1.00 48.47 99 PRO A C 1
ATOM 760 O O . PRO A 1 99 ? 21.049 27.684 -12.451 1.00 48.47 99 PRO A O 1
ATOM 763 N N . MET A 1 100 ? 19.625 26.567 -11.120 1.00 41.19 100 MET A N 1
ATOM 764 C CA . MET A 1 100 ? 18.689 25.989 -12.108 1.00 41.19 100 MET A CA 1
ATOM 765 C C . MET A 1 100 ? 18.090 27.019 -13.091 1.00 41.19 100 MET A C 1
ATOM 767 O O . MET A 1 100 ? 17.907 28.174 -12.708 1.00 41.19 100 MET A O 1
ATOM 771 N N . PRO A 1 101 ? 17.556 26.571 -14.242 1.00 50.53 101 PRO A N 1
ATOM 772 C CA . PRO A 1 101 ? 16.364 27.182 -14.814 1.00 50.53 101 PRO A CA 1
ATOM 773 C C . PRO A 1 101 ? 15.135 26.278 -14.641 1.00 50.53 101 PRO A C 1
ATOM 775 O O . PRO A 1 101 ? 15.109 25.123 -15.063 1.00 50.53 101 PRO A O 1
ATOM 778 N N . ALA A 1 102 ? 14.113 26.850 -14.006 1.00 37.16 102 ALA A N 1
ATOM 779 C CA . ALA A 1 102 ? 12.731 26.407 -14.084 1.00 37.16 102 ALA A CA 1
ATOM 780 C C . ALA A 1 102 ? 12.062 26.982 -15.347 1.00 37.16 102 ALA A C 1
ATOM 782 O O . ALA A 1 102 ? 12.479 28.013 -15.874 1.00 37.16 102 ALA A O 1
ATOM 783 N N . SER A 1 103 ? 11.017 26.283 -15.789 1.00 39.19 103 SER A N 1
ATOM 784 C CA . SER A 1 103 ? 10.053 26.595 -16.851 1.00 39.19 103 SER A CA 1
ATOM 785 C C . SER A 1 103 ? 9.554 28.043 -16.900 1.00 39.19 103 SER A C 1
ATOM 787 O O . SER A 1 103 ? 9.522 28.707 -15.865 1.00 39.19 103 SER A O 1
ATOM 789 N N . THR A 1 104 ? 8.991 28.452 -18.053 1.00 35.59 104 THR A N 1
ATOM 790 C CA . THR A 1 104 ? 7.566 28.876 -18.200 1.00 35.59 104 THR A CA 1
ATOM 791 C C . THR A 1 104 ? 7.303 29.486 -19.604 1.00 35.59 104 THR A C 1
ATOM 793 O O . THR A 1 104 ? 7.935 30.477 -19.941 1.00 35.59 104 THR A O 1
ATOM 796 N N . VAL A 1 105 ? 6.538 28.798 -20.484 1.00 39.44 105 VAL A N 1
ATOM 797 C CA . VAL A 1 105 ? 5.172 29.143 -21.012 1.00 39.44 105 VAL A CA 1
ATOM 798 C C . VAL A 1 105 ? 5.207 30.208 -22.152 1.00 39.44 105 VAL A C 1
ATOM 800 O O . VAL A 1 105 ? 5.940 31.175 -22.041 1.00 39.44 105 VAL A O 1
ATOM 803 N N . ASN A 1 106 ? 4.516 30.147 -23.304 1.00 41.03 106 ASN A N 1
ATOM 804 C CA . ASN A 1 106 ? 3.175 29.656 -23.658 1.00 41.03 106 ASN A CA 1
ATOM 805 C C . ASN A 1 106 ? 2.986 29.474 -25.187 1.00 41.03 106 ASN A C 1
ATOM 807 O O . ASN A 1 106 ? 3.707 30.091 -25.963 1.00 41.03 106 ASN A O 1
ATOM 811 N N . SER A 1 107 ? 1.911 28.750 -25.536 1.00 40.50 107 SER A N 1
ATOM 812 C CA . SER A 1 107 ? 0.973 28.894 -26.672 1.00 40.50 107 SER A CA 1
ATOM 813 C C . SER A 1 107 ? 1.458 29.260 -28.077 1.00 40.50 107 SER A C 1
ATOM 815 O O . SER A 1 107 ? 1.965 30.352 -28.295 1.00 40.50 107 SER A O 1
ATOM 817 N N . LEU A 1 108 ? 1.033 28.453 -29.056 1.00 45.72 108 LEU A N 1
ATOM 818 C CA . LEU A 1 108 ? 0.089 28.867 -30.105 1.00 45.72 108 LEU A CA 1
ATOM 819 C C . LEU A 1 108 ? -0.568 27.623 -30.737 1.00 45.72 108 LEU A C 1
ATOM 821 O O . LEU A 1 108 ? 0.016 26.546 -30.798 1.00 45.72 108 LEU A O 1
ATOM 825 N N . VAL A 1 109 ? -1.834 27.810 -31.087 1.00 45.84 109 VAL A N 1
ATOM 826 C CA . VAL A 1 109 ? -2.868 26.860 -31.518 1.00 45.84 109 VAL A CA 1
ATOM 827 C C . VAL A 1 109 ? -2.692 26.487 -32.988 1.00 45.84 109 VAL A C 1
ATOM 829 O O . VAL A 1 109 ? -2.367 27.374 -33.768 1.00 45.84 109 VAL A O 1
ATOM 832 N N . GLU A 1 110 ? -3.042 25.260 -33.385 1.00 43.28 110 GLU A N 1
ATOM 833 C CA . GLU A 1 110 ? -3.689 25.033 -34.683 1.00 43.28 110 GLU A CA 1
ATOM 834 C C . GLU A 1 110 ? -4.466 23.711 -34.734 1.00 43.28 110 GLU A C 1
ATOM 836 O O . GLU A 1 110 ? -4.157 22.729 -34.061 1.00 43.28 110 GLU A O 1
ATOM 841 N N . GLU A 1 111 ? -5.541 23.769 -35.505 1.00 42.84 111 GLU A N 1
ATOM 842 C CA . GLU A 1 111 ? -6.682 22.872 -35.585 1.00 42.84 111 GLU A CA 1
ATOM 843 C C . GLU A 1 111 ? -6.549 21.898 -36.760 1.00 42.84 111 GLU A C 1
ATOM 845 O O . GLU A 1 111 ? -6.094 22.287 -37.832 1.00 42.84 111 GLU A O 1
ATOM 850 N N . SER A 1 112 ? -6.991 20.647 -36.594 1.00 44.44 112 SER A N 1
ATOM 851 C CA . SER A 1 112 ? -7.715 19.899 -37.641 1.00 44.44 112 SER A CA 1
ATOM 852 C C . SER A 1 112 ? -8.132 18.492 -37.180 1.00 44.44 112 SER A C 1
ATOM 854 O O . SER A 1 112 ? -7.328 17.664 -36.767 1.00 44.44 112 SER A O 1
ATOM 856 N N . SER A 1 113 ? -9.438 18.240 -37.292 1.00 47.03 113 SER A N 1
ATOM 857 C CA . SER A 1 113 ? -10.095 16.924 -37.448 1.00 47.03 113 SER A CA 1
ATOM 858 C C . SER A 1 113 ? -9.616 16.240 -38.758 1.00 47.03 113 SER A C 1
ATOM 860 O O . SER A 1 113 ? -9.159 16.998 -39.620 1.00 47.03 113 SER A O 1
ATOM 862 N N . PRO A 1 114 ? -9.765 14.909 -39.027 1.00 47.59 114 PRO A N 1
ATOM 863 C CA . PRO A 1 114 ? -11.050 14.184 -38.924 1.00 47.59 114 PRO A CA 1
ATOM 864 C C . PRO A 1 114 ? -11.061 12.646 -38.654 1.00 47.59 114 PRO A C 1
ATOM 866 O O . PRO A 1 114 ? -10.116 11.928 -38.950 1.00 47.59 114 PRO A O 1
ATOM 869 N N . LYS A 1 115 ? -12.261 12.190 -38.237 1.00 39.66 115 LYS A N 1
ATOM 870 C CA . LYS A 1 115 ? -13.013 10.948 -38.578 1.00 39.66 115 LYS A CA 1
ATOM 871 C C . LYS A 1 115 ? -12.570 9.549 -38.095 1.00 39.66 115 LYS A C 1
ATOM 873 O O . LYS A 1 115 ? -11.579 8.987 -38.536 1.00 39.66 115 LYS A O 1
ATOM 878 N N . GLU A 1 116 ? -13.437 9.022 -37.223 1.00 54.06 116 GLU A N 1
ATOM 879 C CA . GLU A 1 116 ? -14.115 7.708 -37.207 1.00 54.06 116 GLU A CA 1
ATOM 880 C C . GLU A 1 116 ? -13.673 6.638 -38.221 1.00 54.06 116 GLU A C 1
ATOM 882 O O . GLU A 1 116 ? -13.751 6.857 -39.425 1.00 54.06 116 GLU A O 1
ATOM 887 N N . ASP A 1 117 ? -13.382 5.438 -37.707 1.00 44.09 117 ASP A N 1
ATOM 888 C CA . ASP A 1 117 ? -13.993 4.205 -38.216 1.00 44.09 117 ASP A CA 1
ATOM 889 C C . ASP A 1 117 ? -14.101 3.157 -37.092 1.00 44.09 117 ASP A C 1
ATOM 891 O O . ASP A 1 117 ? -13.152 2.854 -36.367 1.00 44.09 117 ASP A O 1
ATOM 895 N N . GLU A 1 118 ? -15.316 2.641 -36.950 1.00 52.16 118 GLU A N 1
ATOM 896 C CA . GLU A 1 118 ? -15.773 1.586 -36.053 1.00 52.16 118 GLU A CA 1
ATOM 897 C C . GLU A 1 118 ? -15.897 0.291 -36.871 1.00 52.16 118 GLU A C 1
ATOM 899 O O . GLU A 1 118 ? -16.569 0.305 -37.897 1.00 52.16 118 GLU A O 1
ATOM 904 N N . LEU A 1 119 ? -15.346 -0.843 -36.408 1.00 45.84 119 LEU A N 1
ATOM 905 C CA . LEU A 1 119 ? -16.091 -2.108 -36.483 1.00 45.84 119 LEU A CA 1
ATOM 906 C C . LEU A 1 119 ? -15.642 -3.159 -35.451 1.00 45.84 119 LEU A C 1
ATOM 908 O O . LEU A 1 119 ? -14.555 -3.729 -35.478 1.00 45.84 119 LEU A O 1
ATOM 912 N N . LYS A 1 120 ? -16.602 -3.354 -34.557 1.00 49.28 120 LYS A N 1
ATOM 913 C CA . LYS A 1 120 ? -17.004 -4.430 -33.647 1.00 49.28 120 LYS A CA 1
ATOM 914 C C . LYS A 1 120 ? -16.865 -5.880 -34.160 1.00 49.28 120 LYS A C 1
ATOM 916 O O . LYS A 1 120 ? -17.160 -6.127 -35.318 1.00 49.28 120 LYS A O 1
ATOM 921 N N . GLU A 1 121 ? -16.604 -6.811 -33.234 1.00 45.81 121 GLU A N 1
ATOM 922 C CA . GLU A 1 121 ? -17.336 -8.083 -32.970 1.00 45.81 121 GLU A CA 1
ATOM 923 C C . GLU A 1 121 ? -16.847 -8.614 -31.590 1.00 45.81 121 GLU A C 1
ATOM 925 O O . GLU A 1 121 ? -15.644 -8.726 -31.375 1.00 45.81 121 GLU A O 1
ATOM 930 N N . THR A 1 122 ? -17.650 -8.591 -30.506 1.00 45.66 122 THR A N 1
ATOM 931 C CA . THR A 1 122 ? -18.583 -9.638 -29.983 1.00 45.66 122 THR A CA 1
ATOM 932 C C . THR A 1 122 ? -17.898 -10.996 -29.723 1.00 45.66 122 THR A C 1
ATOM 934 O O . THR A 1 122 ? -17.222 -11.487 -30.610 1.00 45.66 122 THR A O 1
ATOM 937 N N . SER A 1 123 ? -18.018 -11.691 -28.583 1.00 46.81 123 SER A N 1
ATOM 938 C CA . SER A 1 123 ? -19.143 -11.817 -27.649 1.00 46.81 123 SER A CA 1
ATOM 939 C C . SER A 1 123 ? -18.723 -12.411 -26.275 1.00 46.81 123 SER A C 1
ATOM 941 O O . SER A 1 123 ? -17.675 -13.039 -26.148 1.00 46.81 123 SER A O 1
ATOM 943 N N . ASP A 1 124 ? -19.600 -12.212 -25.283 1.00 51.41 124 ASP A N 1
ATOM 944 C CA . ASP A 1 124 ? -19.884 -13.041 -24.094 1.00 51.41 124 ASP A CA 1
ATOM 945 C C . ASP A 1 124 ? -18.828 -13.224 -22.984 1.00 51.4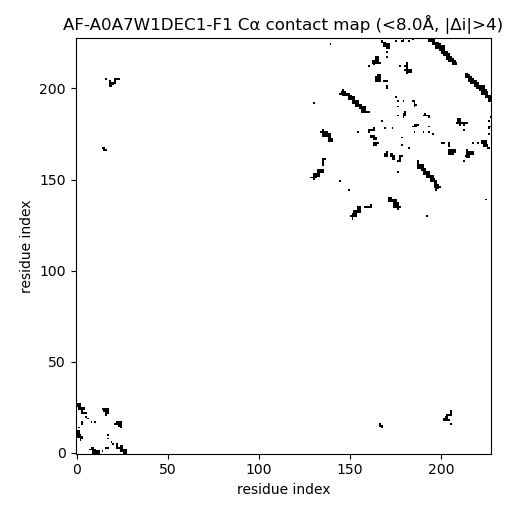1 124 ASP A C 1
ATOM 947 O O . ASP A 1 124 ? -17.996 -14.125 -23.026 1.00 51.41 124 ASP A O 1
ATOM 951 N N . ASN A 1 125 ? -18.962 -12.423 -21.915 1.00 48.69 125 ASN A N 1
ATOM 952 C CA . ASN A 1 125 ? -18.979 -12.885 -20.515 1.00 48.69 125 ASN A CA 1
ATOM 953 C C . ASN A 1 125 ? -19.433 -11.733 -19.594 1.00 48.69 125 ASN A C 1
ATOM 955 O O . ASN A 1 125 ? -18.633 -10.902 -19.160 1.00 48.69 125 ASN A O 1
ATOM 959 N N . GLU A 1 126 ? -20.730 -11.688 -19.284 1.00 56.66 126 GLU A N 1
ATOM 960 C CA . GLU A 1 126 ? -21.298 -10.885 -18.193 1.00 56.66 126 GLU A CA 1
ATOM 961 C C . GLU A 1 126 ? -20.870 -11.467 -16.834 1.00 56.66 126 GLU A C 1
ATOM 963 O O . GLU A 1 126 ? -21.647 -12.148 -16.178 1.00 56.66 126 GLU A O 1
ATOM 968 N N . ASP A 1 127 ? -19.599 -11.267 -16.475 1.00 51.69 127 ASP A N 1
ATOM 969 C CA . ASP A 1 127 ? -19.133 -10.896 -15.122 1.00 51.69 127 ASP A CA 1
ATOM 970 C C . ASP A 1 127 ? -17.631 -10.519 -15.136 1.00 51.69 127 ASP A C 1
ATOM 972 O O . ASP A 1 127 ? -16.886 -10.760 -14.184 1.00 51.69 127 ASP A O 1
ATOM 976 N N . SER A 1 128 ? -17.119 -9.965 -16.249 1.00 50.25 128 SER A N 1
ATOM 977 C CA . SER A 1 128 ? -15.749 -9.451 -16.260 1.00 50.25 128 SER A CA 1
ATOM 978 C C . SER A 1 128 ? -15.721 -8.114 -15.523 1.00 50.25 128 SER A C 1
ATOM 980 O O . SER A 1 128 ? -16.005 -7.063 -16.105 1.00 50.25 128 SER A O 1
ATOM 982 N N . GLU A 1 129 ? -15.377 -8.152 -14.237 1.00 63.81 129 GLU A N 1
ATOM 983 C CA . GLU A 1 129 ? -14.882 -6.983 -13.516 1.00 63.81 129 GLU A CA 1
ATOM 984 C C . GLU A 1 129 ? -13.954 -6.187 -14.445 1.00 63.81 129 GLU A C 1
ATOM 986 O O . GLU A 1 129 ? -13.029 -6.743 -15.042 1.00 63.81 129 GLU A O 1
ATOM 991 N N . ASN A 1 130 ? -14.235 -4.898 -14.635 1.00 87.81 130 ASN A N 1
ATOM 992 C CA . ASN A 1 130 ? -13.466 -4.023 -15.515 1.00 87.81 130 ASN A CA 1
ATOM 993 C C . ASN A 1 130 ? -12.046 -3.832 -14.951 1.00 87.81 130 ASN A C 1
ATOM 995 O O . ASN A 1 130 ? -11.772 -2.875 -14.223 1.00 87.81 130 ASN A O 1
ATOM 999 N N . VAL A 1 131 ? -11.149 -4.775 -15.244 1.00 95.25 131 VAL A N 1
ATOM 1000 C CA . VAL A 1 131 ? -9.762 -4.739 -14.784 1.00 95.25 131 VAL A CA 1
ATOM 1001 C C . VAL A 1 131 ? -9.006 -3.683 -15.582 1.00 95.25 131 VAL A C 1
ATOM 1003 O O . VAL A 1 131 ? -8.667 -3.886 -16.747 1.00 95.25 131 VAL A O 1
ATOM 1006 N N . THR A 1 132 ? -8.683 -2.568 -14.935 1.00 95.81 132 THR A N 1
ATOM 1007 C CA . THR A 1 132 ? -7.973 -1.455 -15.574 1.00 95.81 132 THR A CA 1
ATOM 1008 C C . THR A 1 132 ? -6.452 -1.646 -15.459 1.00 95.81 132 THR A C 1
ATOM 1010 O O . THR A 1 132 ? -5.940 -1.766 -14.343 1.00 95.81 132 THR A O 1
ATOM 1013 N N . PRO A 1 133 ? -5.682 -1.685 -16.562 1.00 97.19 133 PRO A N 1
ATOM 1014 C CA . PRO A 1 133 ? -4.221 -1.724 -16.489 1.00 97.19 133 PRO A CA 1
ATOM 1015 C C . PRO A 1 133 ? -3.659 -0.389 -15.977 1.00 97.19 133 PRO A C 1
ATOM 1017 O O . PRO A 1 133 ? -4.131 0.676 -16.370 1.00 97.19 133 PRO A O 1
ATOM 1020 N N . ILE A 1 134 ? -2.649 -0.443 -15.105 1.00 97.94 134 ILE A N 1
ATOM 1021 C CA . ILE A 1 134 ? -2.015 0.740 -14.493 1.00 97.94 134 ILE A CA 1
ATOM 1022 C C . ILE A 1 134 ? -0.487 0.638 -14.508 1.00 97.94 134 ILE A C 1
ATOM 1024 O O . ILE A 1 134 ? 0.067 -0.415 -14.805 1.00 97.94 134 ILE A O 1
ATOM 1028 N N . ALA A 1 135 ? 0.203 1.725 -14.169 1.00 98.19 135 ALA A N 1
ATOM 1029 C CA . ALA A 1 135 ? 1.649 1.738 -13.953 1.00 98.19 135 ALA A CA 1
ATOM 1030 C C . ALA A 1 135 ? 1.993 1.663 -12.452 1.00 98.19 135 ALA A C 1
ATOM 1032 O O . ALA A 1 135 ? 1.147 1.892 -11.585 1.00 98.19 135 ALA A O 1
ATOM 1033 N N . TRP A 1 136 ? 3.248 1.352 -12.115 1.00 98.19 136 TRP A N 1
ATOM 1034 C CA . TRP A 1 136 ? 3.685 1.209 -10.717 1.00 98.19 136 TRP A CA 1
ATOM 1035 C C . TRP A 1 136 ? 3.644 2.513 -9.914 1.00 98.19 136 TRP A C 1
ATOM 1037 O O . TRP A 1 136 ? 3.530 2.469 -8.692 1.00 98.19 136 TRP A O 1
ATOM 1047 N N . ASP A 1 137 ? 3.706 3.666 -10.568 1.00 97.75 137 ASP A N 1
ATOM 1048 C CA . ASP A 1 137 ? 3.568 5.001 -9.978 1.00 97.75 137 ASP A CA 1
ATOM 1049 C C . ASP A 1 137 ? 2.116 5.491 -9.916 1.00 97.75 137 ASP A C 1
ATOM 1051 O O . ASP A 1 137 ? 1.848 6.567 -9.383 1.00 97.75 137 ASP A O 1
ATOM 1055 N N . THR A 1 138 ? 1.161 4.701 -10.415 1.00 98.31 138 THR A N 1
ATOM 1056 C CA . THR A 1 138 ? -0.251 5.073 -10.387 1.00 98.31 138 THR A CA 1
ATOM 1057 C C . THR A 1 138 ? -0.746 5.154 -8.946 1.00 98.31 138 THR A C 1
ATOM 1059 O O . THR A 1 138 ? -0.599 4.216 -8.153 1.00 98.31 138 THR A O 1
ATOM 1062 N N . THR A 1 139 ? -1.355 6.295 -8.621 1.00 98.06 139 THR A N 1
ATOM 1063 C CA . THR A 1 139 ? -1.925 6.587 -7.305 1.00 98.06 139 THR A CA 1
ATOM 1064 C C . THR A 1 139 ? -3.446 6.740 -7.392 1.00 98.06 139 THR A C 1
ATOM 1066 O O . THR A 1 139 ? -3.964 7.209 -8.412 1.00 98.06 139 THR A O 1
ATOM 1069 N N . PRO A 1 140 ? -4.187 6.402 -6.325 1.00 96.69 140 PRO A N 1
ATOM 1070 C CA . PRO A 1 140 ? -5.641 6.592 -6.281 1.00 96.69 140 PRO A CA 1
ATOM 1071 C C . PRO A 1 140 ? -6.098 8.053 -6.379 1.00 96.69 140 PRO A C 1
ATOM 1073 O O . PRO A 1 140 ? -7.250 8.308 -6.726 1.00 96.69 140 PRO A O 1
ATOM 1076 N N . GLY A 1 141 ? -5.209 9.014 -6.109 1.00 92.94 141 GLY A N 1
ATOM 1077 C CA . GLY A 1 141 ? -5.472 10.453 -6.171 1.00 92.94 141 GLY A CA 1
ATOM 1078 C C . GLY A 1 141 ? -6.127 10.917 -7.477 1.00 92.94 141 GLY A C 1
ATOM 1079 O O . GLY A 1 141 ? -7.019 11.762 -7.440 1.00 92.94 141 GLY A O 1
ATOM 1080 N N . GLY A 1 142 ? -5.743 10.325 -8.615 1.00 89.88 142 GLY A N 1
ATOM 1081 C CA . GLY A 1 142 ? -6.296 10.652 -9.936 1.00 89.88 142 GLY A CA 1
ATOM 1082 C C . GLY A 1 142 ? -7.692 10.082 -10.216 1.00 89.88 142 GLY A C 1
ATOM 1083 O O . GLY A 1 142 ? -8.346 10.502 -11.170 1.00 89.88 142 GLY A O 1
ATOM 1084 N N . PHE A 1 143 ? -8.171 9.150 -9.391 1.00 91.94 143 PHE A N 1
ATOM 1085 C CA . PHE A 1 143 ? -9.459 8.494 -9.577 1.00 91.94 143 PHE A CA 1
ATOM 1086 C C . PHE A 1 143 ? -10.531 9.145 -8.701 1.00 91.94 143 PHE A C 1
ATOM 1088 O O . PHE A 1 143 ? -10.329 9.474 -7.523 1.00 91.94 143 PHE A O 1
ATOM 1095 N N . LYS A 1 144 ? -11.716 9.319 -9.285 1.00 91.31 144 LYS A N 1
ATOM 1096 C CA . LYS A 1 144 ? -12.915 9.686 -8.531 1.00 91.31 144 LYS A CA 1
ATOM 1097 C C . LYS A 1 144 ? -13.411 8.441 -7.805 1.00 91.31 144 LYS A C 1
ATOM 1099 O O . LYS A 1 144 ? -13.454 7.376 -8.403 1.00 91.31 144 LYS A O 1
ATOM 1104 N N . GLY A 1 145 ? -13.773 8.578 -6.539 1.00 87.88 145 GLY A N 1
ATOM 1105 C CA . GLY A 1 145 ? -14.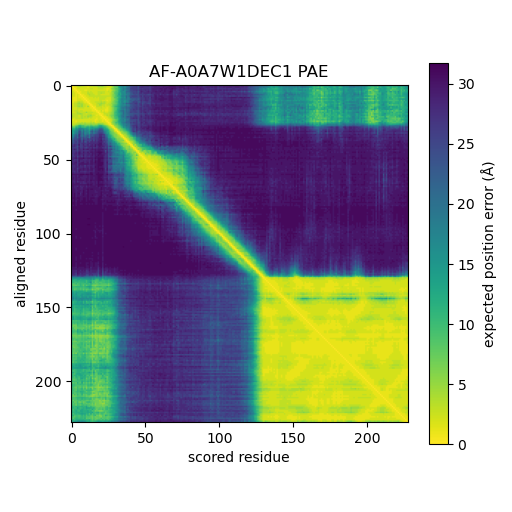287 7.475 -5.737 1.00 87.88 145 GLY A CA 1
ATOM 1106 C C . GLY A 1 145 ? -14.529 7.915 -4.301 1.00 87.88 145 GLY A C 1
ATOM 1107 O O . GLY A 1 145 ? -13.741 8.686 -3.742 1.00 87.88 145 GLY A O 1
ATOM 1108 N N . GLU A 1 146 ? -15.640 7.446 -3.742 1.00 91.88 146 GLU A N 1
ATOM 1109 C CA . GLU A 1 146 ? -16.039 7.659 -2.351 1.00 91.88 146 GLU A CA 1
ATOM 1110 C C . GLU A 1 146 ? -15.644 6.459 -1.486 1.00 91.88 146 GLU A C 1
ATOM 1112 O O . GLU A 1 146 ? -15.308 5.390 -1.994 1.00 91.88 146 GLU A O 1
ATOM 1117 N N . ALA A 1 147 ? -15.679 6.623 -0.163 1.00 93.69 147 ALA A N 1
ATOM 1118 C CA . ALA A 1 147 ? -15.390 5.530 0.757 1.00 93.69 147 ALA A CA 1
ATOM 1119 C C . ALA A 1 147 ? -16.324 4.327 0.516 1.00 93.69 147 ALA A C 1
ATOM 1121 O O . ALA A 1 147 ? -17.539 4.483 0.455 1.00 93.69 147 ALA A O 1
ATOM 1122 N N . GLY A 1 148 ? -15.747 3.131 0.408 1.00 92.94 148 GLY A N 1
ATOM 1123 C CA . GLY A 1 148 ? -16.442 1.882 0.090 1.00 92.94 148 GLY A CA 1
ATOM 1124 C C . GLY A 1 148 ? -16.478 1.540 -1.402 1.00 92.94 148 GLY A C 1
ATOM 1125 O O . GLY A 1 148 ? -16.710 0.383 -1.740 1.00 92.94 148 GLY A O 1
ATOM 1126 N N . GLN A 1 149 ? -16.198 2.494 -2.298 1.00 94.69 149 GLN A N 1
ATOM 1127 C CA . GLN A 1 149 ? -16.103 2.222 -3.734 1.00 94.69 149 GLN A CA 1
ATOM 1128 C C . GLN A 1 149 ? -14.847 1.400 -4.041 1.00 94.69 149 GLN A C 1
ATOM 1130 O O . GLN A 1 149 ? -13.761 1.691 -3.525 1.00 94.69 149 GLN A O 1
ATOM 1135 N N . THR A 1 150 ? -14.988 0.414 -4.927 1.00 96.00 150 THR A N 1
ATOM 1136 C CA . THR A 1 150 ? -13.903 -0.491 -5.310 1.00 96.00 150 THR A CA 1
ATOM 1137 C C . THR A 1 150 ? -13.533 -0.377 -6.780 1.00 96.00 150 THR A C 1
ATOM 1139 O O . THR A 1 150 ? -14.393 -0.120 -7.622 1.00 96.00 150 THR A O 1
ATOM 1142 N N . TYR A 1 151 ? -12.256 -0.604 -7.079 1.00 95.69 151 TYR A N 1
ATOM 1143 C CA . TYR A 1 151 ? -11.699 -0.620 -8.430 1.00 95.69 151 TYR A CA 1
ATOM 1144 C C . TYR A 1 151 ? -10.730 -1.785 -8.576 1.00 95.69 151 TYR A C 1
ATOM 1146 O O . TYR A 1 151 ? -9.856 -1.969 -7.729 1.00 95.69 151 TYR A O 1
ATOM 1154 N N . THR A 1 152 ? -10.848 -2.530 -9.668 1.00 97.12 152 THR A N 1
ATOM 1155 C CA . THR A 1 152 ? -9.939 -3.636 -9.969 1.00 97.12 152 THR A CA 1
ATOM 1156 C C . THR A 1 152 ? -8.875 -3.163 -10.953 1.00 97.12 152 THR A C 1
ATOM 1158 O O . THR A 1 152 ? -9.180 -2.662 -12.037 1.00 97.12 152 THR A O 1
ATOM 1161 N N . PHE A 1 153 ? -7.609 -3.319 -10.575 1.00 97.44 153 PHE A N 1
ATOM 1162 C CA . PHE A 1 153 ? -6.460 -2.877 -11.357 1.00 97.44 153 PHE A CA 1
ATOM 1163 C C . PHE A 1 153 ? -5.527 -4.033 -11.693 1.00 97.44 153 PHE A C 1
ATOM 1165 O O . PHE A 1 153 ? -5.402 -4.984 -10.926 1.00 97.44 153 PHE A O 1
ATOM 1172 N N . ARG A 1 154 ? -4.818 -3.927 -12.819 1.00 98.12 154 ARG A N 1
ATOM 1173 C CA . ARG A 1 154 ? -3.731 -4.840 -13.189 1.00 98.12 154 ARG A CA 1
ATOM 1174 C C . ARG A 1 154 ? -2.388 -4.127 -13.110 1.00 98.12 154 ARG A C 1
ATOM 1176 O O . ARG A 1 154 ? -2.113 -3.222 -13.894 1.00 98.12 154 ARG A O 1
ATOM 1183 N N . CYS A 1 155 ? -1.556 -4.589 -12.187 1.00 98.56 155 CYS A N 1
ATOM 1184 C CA . CYS A 1 155 ? -0.165 -4.197 -12.036 1.00 98.56 155 CYS A CA 1
ATOM 1185 C C . CYS A 1 155 ? 0.719 -4.984 -13.014 1.00 98.56 155 CYS A C 1
ATOM 1187 O O . CYS A 1 155 ? 0.590 -6.213 -13.074 1.00 98.56 155 CYS A O 1
ATOM 1189 N N . PRO A 1 156 ? 1.610 -4.313 -13.762 1.00 98.38 156 PRO A N 1
ATOM 1190 C CA . PRO A 1 156 ? 2.455 -4.956 -14.756 1.00 98.38 156 PRO A CA 1
ATOM 1191 C C . PRO A 1 156 ? 3.602 -5.729 -14.094 1.00 98.38 156 PRO A C 1
ATOM 1193 O O . PRO A 1 156 ? 3.984 -5.447 -12.954 1.00 98.38 156 PRO A O 1
ATOM 1196 N N . GLU A 1 157 ? 4.137 -6.696 -14.834 1.00 98.31 157 GLU A N 1
ATOM 1197 C CA . GLU A 1 157 ? 5.345 -7.455 -14.490 1.00 98.31 157 GLU A CA 1
ATOM 1198 C C . GLU A 1 157 ? 6.591 -6.551 -14.432 1.00 98.31 157 GLU A C 1
ATOM 1200 O O . GLU A 1 157 ? 6.571 -5.418 -14.919 1.00 98.31 157 GLU A O 1
ATOM 1205 N N . GLU A 1 158 ? 7.670 -7.056 -13.828 1.00 97.69 158 GLU A N 1
ATOM 1206 C CA . GLU A 1 158 ? 8.980 -6.391 -13.715 1.00 97.69 158 GLU A CA 1
ATOM 1207 C C . GLU A 1 158 ? 8.906 -4.968 -13.130 1.00 97.69 158 GLU A C 1
ATOM 1209 O O . GLU A 1 158 ? 9.504 -3.998 -13.603 1.00 97.69 158 GLU A O 1
ATOM 1214 N N . GLY A 1 159 ? 8.132 -4.848 -12.058 1.00 97.25 159 GLY A N 1
ATOM 1215 C CA . GLY A 1 159 ? 7.872 -3.614 -11.348 1.00 97.25 159 GLY A CA 1
ATOM 1216 C C . GLY A 1 159 ? 9.030 -3.058 -10.540 1.00 97.25 159 GLY A C 1
ATOM 1217 O O . GLY A 1 159 ? 9.819 -3.785 -9.939 1.00 97.25 159 GLY A O 1
ATOM 1218 N N . THR A 1 160 ? 9.054 -1.732 -10.414 1.00 97.94 160 THR A N 1
ATOM 1219 C CA . THR A 1 160 ? 9.919 -1.028 -9.459 1.00 97.94 160 THR A CA 1
ATOM 1220 C C . THR A 1 160 ? 9.074 -0.421 -8.348 1.00 97.94 160 THR A C 1
ATOM 1222 O O . THR A 1 160 ? 8.166 0.369 -8.612 1.00 97.94 160 THR A O 1
ATOM 1225 N N . ALA A 1 161 ? 9.393 -0.767 -7.099 1.00 97.94 161 ALA A N 1
ATOM 1226 C CA . ALA A 1 161 ? 8.675 -0.268 -5.933 1.00 97.94 161 ALA A CA 1
ATOM 1227 C C . ALA A 1 161 ? 8.707 1.267 -5.861 1.00 97.94 161 ALA A C 1
ATOM 1229 O O . ALA A 1 161 ? 9.757 1.889 -6.022 1.00 97.94 161 ALA A O 1
ATOM 1230 N N . GLN A 1 162 ? 7.549 1.858 -5.579 1.00 98.50 162 GLN A N 1
ATOM 1231 C CA . GLN A 1 162 ? 7.346 3.297 -5.428 1.00 98.50 162 GLN A CA 1
ATOM 1232 C C . GLN A 1 162 ? 7.019 3.652 -3.974 1.00 98.50 162 GLN A C 1
ATOM 1234 O O . GLN A 1 162 ? 6.780 2.785 -3.133 1.00 98.50 162 GLN A O 1
ATOM 1239 N N . ALA A 1 163 ? 7.003 4.944 -3.652 1.00 98.25 163 ALA A N 1
ATOM 1240 C CA . ALA A 1 163 ? 6.690 5.381 -2.300 1.00 98.25 163 ALA A CA 1
ATOM 1241 C C . ALA A 1 163 ? 5.250 5.012 -1.902 1.00 98.25 163 ALA A C 1
ATOM 1243 O O . ALA A 1 163 ? 4.291 5.202 -2.654 1.00 98.25 163 ALA A O 1
ATOM 1244 N N . ILE A 1 164 ? 5.110 4.515 -0.674 1.00 98.69 164 ILE A N 1
ATOM 1245 C CA . ILE A 1 164 ? 3.820 4.279 -0.027 1.00 98.69 164 ILE A CA 1
ATOM 1246 C C . ILE A 1 164 ? 3.843 4.865 1.382 1.00 98.69 164 ILE A C 1
ATOM 1248 O O . ILE A 1 164 ? 4.889 4.893 2.038 1.00 98.69 164 ILE A O 1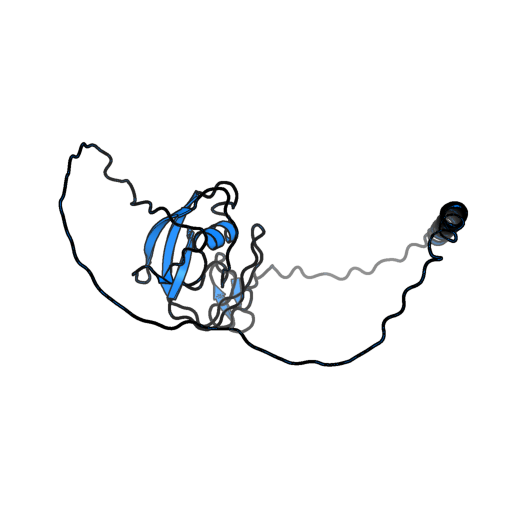
ATOM 1252 N N . PHE A 1 165 ? 2.687 5.333 1.839 1.00 98.19 165 PHE A N 1
ATOM 1253 C CA . PHE A 1 165 ? 2.519 6.014 3.116 1.00 98.19 165 PHE A CA 1
ATOM 1254 C C . PHE A 1 165 ? 1.386 5.346 3.880 1.00 98.19 165 PHE A C 1
ATOM 1256 O O . PHE A 1 165 ? 0.240 5.361 3.431 1.00 98.19 165 PHE A O 1
ATOM 1263 N N . GLY A 1 166 ? 1.709 4.734 5.016 1.00 97.00 166 GLY A N 1
ATOM 1264 C CA . GLY A 1 166 ? 0.769 3.906 5.762 1.00 97.00 166 GLY A CA 1
ATOM 1265 C C . GLY A 1 166 ? 1.056 2.414 5.719 1.00 97.00 166 GLY A C 1
ATOM 1266 O O . GLY A 1 166 ? 2.057 1.935 5.186 1.00 97.00 166 GLY A O 1
ATOM 1267 N N . SER A 1 167 ? 0.172 1.673 6.367 1.00 95.50 167 SER A N 1
ATOM 1268 C CA . SER A 1 167 ? 0.321 0.254 6.652 1.00 95.50 167 SER A CA 1
ATOM 1269 C C . SER A 1 167 ? -1.073 -0.327 6.842 1.00 95.50 167 SER A C 1
ATOM 1271 O O . SER A 1 167 ? -1.809 0.153 7.707 1.00 95.50 167 SER A O 1
ATOM 1273 N N . ASP A 1 168 ? -1.428 -1.334 6.040 1.00 94.06 168 ASP A N 1
ATOM 1274 C CA . ASP A 1 168 ? -2.789 -1.881 5.849 1.00 94.06 168 ASP A CA 1
ATOM 1275 C C . ASP A 1 168 ? -3.761 -0.880 5.218 1.00 94.06 168 ASP A C 1
ATOM 1277 O O . ASP A 1 168 ? -4.461 -1.210 4.268 1.00 94.06 168 ASP A O 1
ATOM 1281 N N . VAL A 1 169 ? -3.746 0.362 5.696 1.00 96.25 169 VAL A N 1
ATOM 1282 C CA . VAL A 1 169 ? -4.448 1.498 5.110 1.00 96.25 169 VAL A CA 1
ATOM 1283 C C . VAL A 1 169 ? -3.432 2.538 4.672 1.00 96.25 169 VAL A C 1
ATOM 1285 O O . VAL A 1 169 ? -2.579 2.962 5.459 1.00 96.25 169 VAL A O 1
ATOM 1288 N N . TYR A 1 170 ? -3.545 2.937 3.413 1.00 97.75 170 TYR A N 1
ATOM 1289 C CA . TYR A 1 170 ? -2.586 3.781 2.718 1.00 97.75 170 TYR A CA 1
ATOM 1290 C C . TYR A 1 170 ? -3.213 5.122 2.364 1.00 97.75 170 TYR A C 1
ATOM 1292 O O . TYR A 1 170 ? -4.386 5.181 1.997 1.00 97.75 170 TYR A O 1
ATOM 1300 N N . ALA A 1 171 ? -2.438 6.200 2.453 1.00 97.56 171 ALA A N 1
ATOM 1301 C CA . ALA A 1 171 ? -2.877 7.500 1.956 1.00 97.56 171 ALA A CA 1
ATOM 1302 C C . ALA A 1 171 ? -3.055 7.443 0.429 1.00 97.56 171 ALA A C 1
ATOM 1304 O O . ALA A 1 171 ? -2.253 6.796 -0.245 1.00 97.56 171 ALA A O 1
ATOM 1305 N N . ASP A 1 172 ? -4.066 8.121 -0.123 1.00 96.88 172 ASP A N 1
ATOM 1306 C CA . ASP A 1 172 ? -4.474 8.000 -1.538 1.00 96.88 172 ASP A CA 1
ATOM 1307 C C . ASP A 1 172 ? -3.448 8.475 -2.592 1.00 96.88 172 ASP A C 1
ATOM 1309 O O . ASP A 1 172 ? -3.673 8.307 -3.786 1.00 96.88 172 ASP A O 1
ATOM 1313 N N . TYR A 1 173 ? -2.315 9.031 -2.168 1.00 96.94 173 TYR A N 1
ATOM 1314 C CA . TYR A 1 173 ? -1.171 9.368 -3.017 1.00 96.94 173 T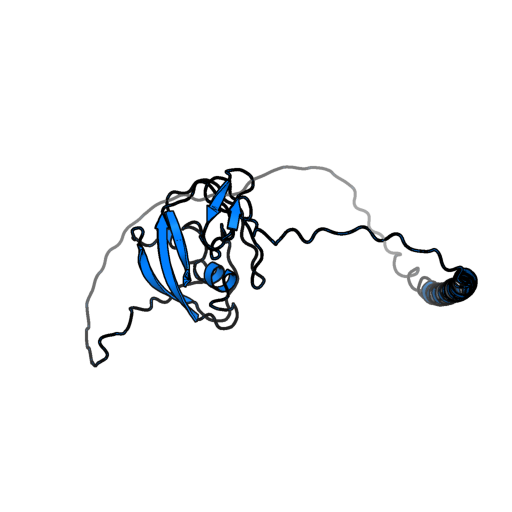YR A CA 1
ATOM 1315 C C . TYR A 1 173 ? -0.054 8.308 -2.954 1.00 96.94 173 TYR A C 1
ATOM 1317 O O . TYR A 1 173 ? 1.061 8.538 -3.416 1.00 96.94 173 TYR A O 1
ATOM 1325 N N . SER A 1 174 ? -0.333 7.141 -2.367 1.00 98.44 174 SER A N 1
ATOM 1326 C CA . SER A 1 174 ? 0.563 5.979 -2.373 1.00 98.44 174 SER A CA 1
ATOM 1327 C C . SER A 1 174 ? 0.389 5.155 -3.648 1.00 98.44 174 SER A C 1
ATOM 1329 O O . SER A 1 174 ? -0.716 5.044 -4.178 1.00 98.44 174 SER A O 1
ATOM 1331 N N . SER A 1 175 ? 1.466 4.515 -4.103 1.00 98.62 175 SER A N 1
ATOM 1332 C CA . SER A 1 175 ? 1.410 3.555 -5.212 1.00 98.62 175 SER A CA 1
ATOM 1333 C C . SER A 1 175 ? 0.508 2.358 -4.894 1.00 98.62 175 SER A C 1
ATOM 1335 O O . SER A 1 175 ? 0.716 1.666 -3.893 1.00 98.62 175 SER A O 1
ATOM 1337 N N . ILE A 1 176 ? -0.454 2.081 -5.781 1.00 98.62 176 ILE A N 1
ATOM 1338 C CA . ILE A 1 176 ? -1.408 0.962 -5.649 1.00 98.62 176 ILE A CA 1
ATOM 1339 C C . ILE A 1 176 ? -0.667 -0.377 -5.680 1.00 98.62 176 ILE A C 1
ATOM 1341 O O . ILE A 1 176 ? -0.803 -1.198 -4.773 1.00 98.62 176 ILE A O 1
ATOM 1345 N N . CYS A 1 177 ? 0.166 -0.581 -6.700 1.00 98.69 177 CYS A N 1
ATOM 1346 C CA . CYS A 1 177 ? 0.897 -1.830 -6.890 1.00 98.69 177 CYS A CA 1
ATOM 1347 C C . CYS A 1 177 ? 1.905 -2.078 -5.766 1.00 98.69 177 CYS A C 1
ATOM 1349 O O . CYS A 1 177 ? 2.017 -3.195 -5.263 1.00 98.69 177 CYS A O 1
ATOM 1351 N N . THR A 1 178 ? 2.593 -1.033 -5.299 1.00 98.75 178 THR A N 1
ATOM 1352 C CA . THR A 1 178 ? 3.553 -1.181 -4.198 1.00 98.75 178 THR A CA 1
ATOM 1353 C C . THR A 1 178 ? 2.854 -1.463 -2.870 1.00 98.75 178 THR A C 1
ATOM 1355 O O . THR A 1 178 ? 3.349 -2.271 -2.085 1.00 98.75 178 THR A O 1
ATOM 1358 N N . ALA A 1 179 ? 1.680 -0.867 -2.629 1.00 98.62 179 ALA A N 1
ATOM 1359 C CA . ALA A 1 179 ? 0.852 -1.204 -1.475 1.00 98.62 179 ALA A CA 1
ATOM 1360 C C . ALA A 1 179 ? 0.428 -2.681 -1.511 1.00 98.62 179 ALA A C 1
ATOM 1362 O O . ALA A 1 179 ? 0.533 -3.371 -0.498 1.00 98.62 179 ALA A O 1
ATOM 1363 N N . ALA A 1 180 ? 0.044 -3.192 -2.684 1.00 98.62 180 ALA A N 1
ATOM 1364 C CA . ALA A 1 180 ? -0.330 -4.592 -2.859 1.00 98.62 180 ALA A CA 1
ATOM 1365 C C . ALA A 1 180 ? 0.838 -5.569 -2.641 1.00 98.62 180 ALA A C 1
ATOM 1367 O O . ALA A 1 180 ? 0.646 -6.617 -2.023 1.00 98.62 180 ALA A O 1
ATOM 1368 N N . VAL A 1 181 ? 2.063 -5.217 -3.053 1.00 98.62 181 VAL A N 1
ATOM 1369 C CA . VAL A 1 181 ? 3.265 -5.982 -2.668 1.00 98.62 181 VAL A CA 1
ATOM 1370 C C . VAL A 1 181 ? 3.481 -5.919 -1.159 1.00 98.62 181 VAL A C 1
ATOM 1372 O O . VAL A 1 181 ? 3.731 -6.941 -0.530 1.00 98.62 181 VAL A O 1
ATOM 1375 N N . HIS A 1 182 ? 3.349 -4.738 -0.554 1.00 98.50 182 HIS A N 1
ATOM 1376 C CA . HIS A 1 182 ? 3.579 -4.545 0.876 1.00 98.50 182 HIS A CA 1
ATOM 1377 C C . HIS A 1 182 ? 2.613 -5.350 1.764 1.00 98.50 182 HIS A C 1
ATOM 1379 O O . HIS A 1 182 ? 2.981 -5.716 2.879 1.00 98.50 182 HIS A O 1
ATOM 1385 N N . VAL A 1 183 ? 1.393 -5.647 1.312 1.00 97.69 183 VAL A N 1
ATOM 1386 C CA . VAL A 1 183 ? 0.484 -6.574 2.020 1.00 97.69 183 VAL A CA 1
ATOM 1387 C C . VAL A 1 183 ? 0.613 -8.032 1.562 1.00 97.69 183 VAL A C 1
ATOM 1389 O O . VAL A 1 183 ? 0.032 -8.914 2.188 1.00 97.69 183 VAL A O 1
ATOM 1392 N N . GLY A 1 184 ? 1.414 -8.305 0.530 1.00 97.69 184 GLY A N 1
ATOM 1393 C CA . GLY A 1 184 ? 1.714 -9.656 0.051 1.00 97.69 184 GLY A CA 1
ATOM 1394 C C . GLY A 1 184 ? 0.718 -10.233 -0.950 1.00 97.69 184 GLY A C 1
ATOM 1395 O O . GLY A 1 184 ? 0.728 -11.442 -1.164 1.00 97.69 184 GLY A O 1
ATOM 1396 N N . LEU A 1 185 ? -0.131 -9.402 -1.563 1.00 98.12 185 LEU A N 1
ATOM 1397 C CA . LEU A 1 185 ? -1.092 -9.844 -2.584 1.00 98.12 185 LEU A CA 1
ATOM 1398 C C . LEU A 1 185 ? -0.398 -10.183 -3.908 1.00 98.12 185 LEU A C 1
ATOM 1400 O O . LEU A 1 185 ? -0.755 -11.146 -4.581 1.00 98.12 185 LEU A O 1
ATOM 1404 N N . ILE A 1 186 ? 0.615 -9.394 -4.270 1.00 98.44 186 ILE A N 1
ATOM 1405 C CA . ILE A 1 186 ? 1.402 -9.554 -5.497 1.00 98.44 186 ILE A CA 1
ATOM 1406 C C . ILE A 1 186 ? 2.900 -9.414 -5.203 1.00 98.44 186 ILE A C 1
ATOM 1408 O O . ILE A 1 186 ? 3.305 -9.121 -4.079 1.00 98.44 186 ILE A O 1
ATOM 1412 N N . ASN A 1 187 ? 3.748 -9.612 -6.214 1.00 98.19 187 ASN A N 1
ATOM 1413 C CA . ASN A 1 187 ? 5.184 -9.343 -6.117 1.00 98.19 187 ASN A CA 1
ATOM 1414 C C . ASN A 1 187 ? 5.671 -8.483 -7.291 1.00 98.19 187 ASN A C 1
ATOM 1416 O O . ASN A 1 187 ? 4.983 -8.363 -8.301 1.00 98.19 187 ASN A O 1
ATOM 1420 N N . LEU A 1 188 ? 6.859 -7.889 -7.144 1.00 98.12 188 LEU A N 1
ATOM 1421 C CA . LEU A 1 188 ? 7.434 -6.982 -8.144 1.00 98.12 188 LEU A CA 1
ATOM 1422 C C . LEU A 1 188 ? 7.652 -7.662 -9.504 1.00 98.12 188 LEU A C 1
ATOM 1424 O O . LEU A 1 188 ? 7.399 -7.048 -10.528 1.00 98.12 188 LEU A O 1
ATOM 1428 N N . ILE A 1 189 ? 8.066 -8.930 -9.515 1.00 98.25 189 ILE A N 1
ATOM 1429 C CA . ILE A 1 189 ? 8.433 -9.657 -10.740 1.00 98.25 189 ILE A CA 1
ATOM 1430 C C . ILE A 1 189 ? 7.188 -9.955 -11.584 1.00 98.25 189 ILE A C 1
ATOM 1432 O O . ILE A 1 189 ? 7.144 -9.639 -12.763 1.00 98.25 189 ILE A O 1
ATOM 1436 N N . ARG A 1 190 ? 6.144 -10.534 -10.982 1.00 97.88 190 ARG A N 1
ATOM 1437 C CA . ARG A 1 190 ? 4.950 -10.995 -11.712 1.00 97.88 190 ARG A CA 1
ATOM 1438 C C . ARG A 1 190 ? 3.818 -9.972 -11.795 1.00 97.88 190 ARG A C 1
ATOM 1440 O O . ARG A 1 190 ? 2.849 -10.211 -12.507 1.00 97.88 190 ARG A O 1
ATOM 1447 N N . GLY A 1 191 ? 3.875 -8.889 -11.020 1.00 97.94 191 GLY A N 1
ATOM 1448 C CA . GLY A 1 191 ? 2.720 -8.009 -10.853 1.00 97.94 191 GLY A CA 1
ATOM 1449 C C . GLY A 1 191 ? 1.472 -8.800 -10.437 1.00 97.94 191 GLY A C 1
ATOM 1450 O O . GLY A 1 191 ? 1.562 -9.769 -9.676 1.00 97.94 191 GLY A O 1
ATOM 1451 N N . GLY A 1 192 ? 0.306 -8.397 -10.943 1.00 97.88 192 GLY A N 1
ATOM 1452 C CA . GLY A 1 192 ? -0.947 -9.123 -10.735 1.00 97.88 192 GLY A CA 1
ATOM 1453 C C . GLY A 1 192 ? -2.183 -8.231 -10.735 1.00 97.88 192 GLY A C 1
ATOM 1454 O O . GLY A 1 192 ? -2.097 -7.020 -10.931 1.00 97.88 192 GLY A O 1
ATOM 1455 N N . VAL A 1 193 ? -3.347 -8.845 -10.532 1.00 98.00 193 VAL A N 1
ATOM 1456 C CA . VAL A 1 193 ? -4.621 -8.131 -10.386 1.00 98.00 193 VAL A CA 1
ATOM 1457 C C . VAL A 1 193 ? -4.871 -7.859 -8.909 1.00 98.00 193 VAL A C 1
ATOM 1459 O O . VAL A 1 193 ? -4.653 -8.739 -8.080 1.00 98.00 193 VAL A O 1
ATOM 1462 N N . VAL A 1 194 ? -5.290 -6.639 -8.587 1.00 97.81 194 VAL A N 1
ATOM 1463 C CA . VAL A 1 194 ? -5.521 -6.175 -7.216 1.00 97.81 194 VAL A CA 1
ATOM 1464 C C . VAL A 1 194 ? -6.812 -5.375 -7.159 1.00 97.81 194 VAL A C 1
ATOM 1466 O O . VAL A 1 194 ? -7.111 -4.620 -8.086 1.00 97.81 194 VAL A O 1
ATOM 1469 N N . THR A 1 195 ? -7.559 -5.501 -6.066 1.00 97.88 195 THR A N 1
ATOM 1470 C CA . THR A 1 195 ? -8.754 -4.691 -5.842 1.00 97.88 195 THR A CA 1
ATOM 1471 C C . THR A 1 195 ? -8.440 -3.597 -4.843 1.00 97.88 195 THR A C 1
ATOM 1473 O O . THR A 1 195 ? -8.074 -3.852 -3.698 1.00 97.88 195 THR A O 1
ATOM 1476 N N . LEU A 1 196 ? -8.598 -2.355 -5.272 1.00 97.38 196 LEU A N 1
ATOM 1477 C CA . LEU A 1 196 ? -8.557 -1.194 -4.407 1.00 97.38 196 LEU A CA 1
ATOM 1478 C C . LEU A 1 196 ? -9.944 -0.931 -3.828 1.00 97.38 196 LEU A C 1
ATOM 1480 O O . LEU A 1 196 ? -10.927 -0.970 -4.559 1.00 97.38 196 LEU A O 1
ATOM 1484 N N . GLU A 1 197 ? -10.016 -0.575 -2.551 1.00 97.44 197 GLU A N 1
ATOM 1485 C CA . GLU A 1 197 ? -11.211 -0.024 -1.909 1.00 97.44 197 GLU A CA 1
ATOM 1486 C C . GLU A 1 197 ? -10.878 1.329 -1.277 1.00 97.44 197 GLU A C 1
ATOM 1488 O O . GLU A 1 197 ? -9.972 1.439 -0.444 1.00 97.44 197 GLU A O 1
ATOM 1493 N N . PHE A 1 198 ? -11.618 2.370 -1.651 1.00 97.56 198 PHE A N 1
ATOM 1494 C CA . PHE A 1 198 ? -11.479 3.689 -1.045 1.00 97.56 198 PHE A CA 1
ATOM 1495 C C . PHE A 1 198 ? -11.966 3.686 0.404 1.00 97.56 198 PHE A C 1
ATOM 1497 O O . PHE A 1 198 ? -12.973 3.075 0.754 1.00 97.56 198 PHE A O 1
ATOM 1504 N N . ARG A 1 199 ? -11.276 4.426 1.268 1.00 96.25 199 ARG A N 1
ATOM 1505 C CA . ARG A 1 199 ? -11.602 4.572 2.690 1.00 96.25 199 ARG A CA 1
ATOM 1506 C C . ARG A 1 199 ? -11.539 6.044 3.100 1.00 96.25 199 ARG A C 1
ATOM 1508 O O . ARG A 1 199 ? -10.858 6.838 2.444 1.00 96.25 199 ARG A O 1
ATOM 1515 N N . PRO A 1 200 ? -12.190 6.428 4.210 1.00 95.69 200 PRO A N 1
ATOM 1516 C CA . PRO A 1 200 ? -11.986 7.748 4.790 1.00 95.69 200 PRO A CA 1
ATOM 1517 C C . PRO A 1 200 ? -10.505 7.999 5.095 1.00 95.69 200 PRO A C 1
ATOM 1519 O O . PRO A 1 200 ? -9.748 7.068 5.394 1.00 95.69 200 PRO A O 1
ATOM 1522 N N . GLY A 1 201 ? -10.093 9.261 5.014 1.00 94.25 201 GLY A N 1
ATOM 1523 C CA . GLY A 1 201 ? -8.776 9.712 5.449 1.00 94.25 201 GLY A CA 1
ATOM 1524 C C . GLY A 1 201 ? -8.486 9.432 6.926 1.00 94.25 201 GLY A C 1
ATOM 1525 O O . GLY A 1 201 ? -9.398 9.208 7.723 1.00 94.25 201 GLY A O 1
ATOM 1526 N N . ARG A 1 202 ? -7.205 9.460 7.300 1.00 93.25 202 ARG A N 1
ATOM 1527 C CA . ARG A 1 202 ? -6.732 9.352 8.689 1.00 93.25 202 ARG A CA 1
ATOM 1528 C C . ARG A 1 202 ? -5.932 10.589 9.082 1.00 93.25 202 ARG A C 1
ATOM 1530 O O . ARG A 1 202 ? -5.330 11.240 8.229 1.00 93.25 202 ARG A O 1
ATOM 1537 N N . SER A 1 203 ? -5.893 10.884 10.380 1.00 93.81 203 SER A N 1
ATOM 1538 C CA . SER A 1 203 ? -5.020 11.915 10.960 1.00 93.81 203 SER A CA 1
ATOM 1539 C C . SER A 1 203 ? -3.543 11.511 10.947 1.00 93.81 203 SER A C 1
ATOM 1541 O O . SER A 1 203 ? -2.666 12.371 10.988 1.00 93.81 203 SER A O 1
ATOM 1543 N N . ILE A 1 204 ? -3.258 10.208 10.899 1.00 91.94 204 ILE A N 1
ATOM 1544 C CA . ILE A 1 204 ? -1.902 9.672 10.884 1.00 91.94 204 ILE A CA 1
ATOM 1545 C C . ILE A 1 204 ? -1.846 8.295 10.218 1.00 91.94 204 ILE A C 1
ATOM 1547 O O . ILE A 1 204 ? -2.772 7.484 10.312 1.00 91.94 204 ILE A O 1
ATOM 1551 N N . TYR A 1 205 ? -0.721 8.027 9.563 1.00 94.94 205 TYR A N 1
ATOM 1552 C CA . TYR A 1 205 ? -0.405 6.772 8.894 1.00 94.94 205 TYR A CA 1
ATOM 1553 C C . TYR A 1 205 ? 0.929 6.247 9.423 1.00 94.94 205 TYR A C 1
ATOM 1555 O O . TYR A 1 205 ? 1.953 6.909 9.268 1.00 94.94 205 TYR A O 1
ATOM 1563 N N . GLY A 1 206 ? 0.917 5.069 10.051 1.00 90.06 206 GLY A N 1
ATOM 1564 C CA . GLY A 1 206 ? 2.122 4.406 10.556 1.00 90.06 206 GLY A CA 1
ATOM 1565 C C . GLY A 1 206 ? 2.969 3.761 9.451 1.00 90.06 206 GLY A C 1
ATOM 1566 O O . GLY A 1 206 ? 2.486 3.499 8.351 1.00 90.06 206 GLY A O 1
ATOM 1567 N N . SER A 1 207 ? 4.232 3.472 9.760 1.00 92.50 207 SER A N 1
ATOM 1568 C CA . SER A 1 207 ? 5.195 2.842 8.847 1.00 92.50 207 SER A CA 1
ATOM 1569 C C . SER A 1 207 ? 5.512 1.404 9.273 1.00 92.50 207 SER A C 1
ATOM 1571 O O . SER A 1 207 ? 5.720 1.135 10.456 1.00 92.50 207 SER A O 1
ATOM 1573 N N . THR A 1 208 ? 5.607 0.485 8.306 1.00 94.94 208 THR A N 1
ATOM 1574 C CA . THR A 1 208 ? 6.144 -0.875 8.496 1.00 94.94 208 THR A CA 1
ATOM 1575 C C . THR A 1 208 ? 7.082 -1.268 7.371 1.00 94.94 208 THR A C 1
ATOM 1577 O O . THR A 1 208 ? 7.135 -0.624 6.330 1.00 94.94 208 THR A O 1
ATOM 1580 N N . THR A 1 209 ? 7.814 -2.363 7.564 1.00 96.88 209 THR A N 1
ATOM 1581 C CA . THR A 1 209 ? 8.470 -3.077 6.467 1.00 96.88 209 THR A CA 1
ATOM 1582 C C . THR A 1 209 ? 7.859 -4.466 6.336 1.00 96.88 209 THR A C 1
ATOM 1584 O O . THR A 1 209 ? 7.905 -5.240 7.291 1.00 96.88 209 THR A O 1
ATOM 1587 N N . ARG A 1 210 ? 7.272 -4.773 5.176 1.00 96.88 210 ARG A N 1
ATOM 1588 C CA . ARG A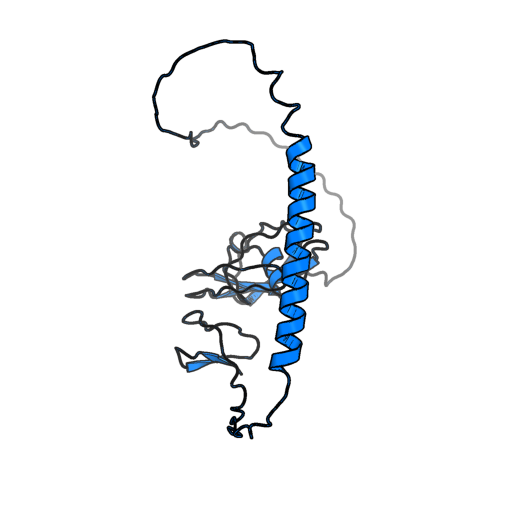 1 210 ? 6.625 -6.057 4.867 1.00 96.88 210 ARG A CA 1
ATOM 1589 C C . ARG A 1 210 ? 6.894 -6.447 3.416 1.00 96.88 210 ARG A C 1
ATOM 1591 O O . ARG A 1 210 ? 6.942 -5.584 2.547 1.00 96.88 210 ARG A O 1
ATOM 1598 N N . TYR A 1 211 ? 7.133 -7.738 3.173 1.00 97.81 211 TYR A N 1
ATOM 1599 C CA . TYR A 1 211 ? 7.463 -8.290 1.846 1.00 97.81 211 TYR A CA 1
ATOM 1600 C C . TYR A 1 211 ? 8.563 -7.512 1.096 1.00 97.81 211 TYR A C 1
ATOM 1602 O O . TYR A 1 211 ? 8.491 -7.296 -0.109 1.00 97.81 211 TYR A O 1
ATOM 1610 N N . GLY A 1 212 ? 9.587 -7.052 1.825 1.00 96.81 212 GLY A N 1
ATOM 1611 C CA . GLY A 1 212 ? 10.702 -6.282 1.260 1.00 96.81 212 GLY A CA 1
ATOM 1612 C C . GLY A 1 212 ? 10.388 -4.815 0.939 1.00 96.81 212 GLY A C 1
ATOM 1613 O O . GLY A 1 212 ? 11.291 -4.089 0.533 1.00 96.81 212 GLY A O 1
ATOM 1614 N N . ILE A 1 213 ? 9.157 -4.350 1.164 1.00 98.31 213 ILE A N 1
ATOM 1615 C CA . ILE A 1 213 ? 8.749 -2.957 0.976 1.00 98.31 213 ILE A CA 1
ATOM 1616 C C . ILE A 1 213 ? 8.693 -2.255 2.330 1.00 98.31 213 ILE A C 1
ATOM 1618 O O . ILE A 1 213 ? 8.025 -2.726 3.251 1.00 98.31 213 ILE A O 1
ATOM 1622 N N . LYS A 1 214 ? 9.363 -1.106 2.450 1.00 98.00 214 LYS A N 1
ATOM 1623 C CA . LYS A 1 214 ? 9.238 -0.200 3.597 1.00 98.00 214 LYS A CA 1
ATOM 1624 C C . LYS A 1 214 ? 8.267 0.927 3.256 1.00 98.00 214 LYS A C 1
ATOM 1626 O O . LYS A 1 214 ? 8.492 1.649 2.288 1.00 98.00 214 LYS A O 1
ATOM 1631 N N . SER A 1 215 ? 7.224 1.101 4.060 1.00 98.12 215 SER A N 1
ATOM 1632 C CA . SER A 1 215 ? 6.331 2.253 3.962 1.00 98.12 215 SER A CA 1
ATOM 1633 C C . SER A 1 215 ? 6.829 3.446 4.775 1.00 98.12 215 SER A C 1
ATOM 1635 O O . SER A 1 215 ? 7.697 3.311 5.638 1.00 98.12 215 SER A O 1
ATOM 1637 N N . ASN A 1 216 ? 6.287 4.630 4.506 1.00 97.50 216 ASN A N 1
ATOM 1638 C CA . ASN A 1 216 ? 6.612 5.866 5.212 1.00 97.50 216 ASN A CA 1
ATOM 1639 C C . ASN A 1 216 ? 5.480 6.279 6.155 1.00 97.50 216 ASN A C 1
ATOM 1641 O O . ASN A 1 216 ? 4.312 5.963 5.926 1.00 97.50 216 ASN A O 1
ATOM 1645 N N . THR A 1 217 ? 5.836 7.021 7.200 1.00 94.81 217 THR A N 1
ATOM 1646 C CA . THR A 1 217 ? 4.855 7.690 8.058 1.00 94.81 217 THR A CA 1
ATOM 1647 C C . THR A 1 217 ? 4.297 8.911 7.329 1.00 94.81 217 THR A C 1
ATOM 1649 O O . THR A 1 217 ? 5.037 9.602 6.628 1.00 94.81 217 THR A O 1
ATOM 1652 N N . ALA A 1 218 ? 3.011 9.202 7.508 1.00 95.31 218 ALA A N 1
ATOM 1653 C CA . ALA A 1 218 ? 2.386 10.434 7.029 1.00 95.31 218 ALA A CA 1
ATOM 1654 C C . ALA A 1 218 ? 1.413 11.008 8.063 1.00 95.31 218 ALA A C 1
ATOM 1656 O O . ALA A 1 218 ? 0.905 10.282 8.917 1.00 95.31 218 ALA A O 1
ATOM 1657 N N . GLY A 1 219 ? 1.184 12.320 7.985 1.00 93.06 219 GLY A N 1
ATOM 1658 C CA . GLY A 1 219 ? 0.205 13.027 8.808 1.00 93.06 219 GLY A CA 1
ATOM 1659 C C . GLY A 1 219 ? -1.201 12.992 8.210 1.00 93.06 219 GLY A C 1
ATOM 1660 O O . GLY A 1 219 ? -1.529 12.116 7.410 1.00 93.06 219 GLY A O 1
ATOM 1661 N N . THR A 1 220 ? -2.021 13.968 8.600 1.00 94.69 220 THR A N 1
ATOM 1662 C CA . THR A 1 220 ? -3.430 14.040 8.212 1.00 94.69 220 THR A CA 1
ATOM 1663 C C . THR A 1 220 ? -3.603 14.077 6.705 1.00 94.69 220 THR A C 1
ATOM 1665 O O . THR A 1 220 ? -3.018 14.919 6.027 1.00 94.69 220 THR A O 1
ATOM 1668 N N . HIS A 1 221 ? -4.481 13.214 6.202 1.00 95.00 221 HIS A N 1
ATOM 1669 C CA . HIS A 1 221 ? -4.898 13.225 4.808 1.00 95.00 221 HIS A CA 1
ATOM 1670 C C . HIS A 1 221 ? -6.386 12.916 4.682 1.00 95.00 221 HIS A C 1
ATOM 1672 O O . HIS A 1 221 ? -6.939 12.209 5.520 1.00 95.00 221 HIS A O 1
ATOM 1678 N N . THR A 1 222 ? -7.047 13.444 3.653 1.00 94.88 222 THR A N 1
ATOM 1679 C CA . THR A 1 222 ? -8.518 13.432 3.536 1.00 94.88 222 THR A CA 1
ATOM 1680 C C . THR A 1 222 ? -9.092 12.116 3.019 1.00 94.88 222 THR A C 1
ATOM 1682 O O . THR A 1 222 ? -10.256 11.812 3.289 1.00 94.88 222 THR A O 1
ATOM 1685 N N . AR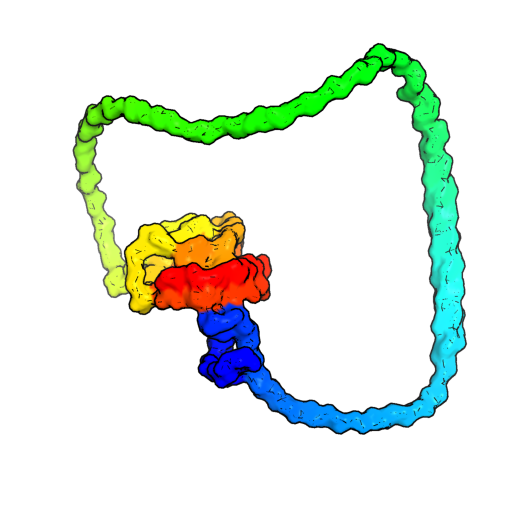G A 1 223 ? -8.290 11.305 2.322 1.00 95.94 223 ARG A N 1
ATOM 1686 C CA . ARG A 1 223 ? -8.730 10.043 1.720 1.00 95.94 223 ARG A CA 1
ATOM 1687 C C . ARG A 1 223 ? -7.663 8.962 1.851 1.00 95.94 223 ARG A C 1
ATOM 1689 O O . ARG A 1 223 ? -6.473 9.229 1.704 1.00 95.94 223 ARG A O 1
ATOM 1696 N N . SER A 1 224 ? -8.104 7.739 2.109 1.00 97.50 224 SER A N 1
ATOM 1697 C CA . SER A 1 224 ? -7.237 6.564 2.175 1.00 97.50 224 SER A CA 1
ATOM 1698 C C . SER A 1 224 ? -7.727 5.487 1.218 1.00 97.50 224 SER A C 1
ATOM 1700 O O . SER A 1 224 ? -8.799 5.598 0.622 1.00 97.50 224 SER A O 1
ATOM 1702 N N . PHE A 1 225 ? -6.978 4.399 1.127 1.00 98.00 225 PHE A N 1
ATOM 1703 C CA . PHE A 1 225 ? -7.430 3.174 0.492 1.00 98.00 225 PHE A CA 1
ATOM 1704 C C . PHE A 1 225 ? -6.846 1.941 1.176 1.00 98.00 225 PHE A C 1
ATOM 1706 O O . PHE A 1 225 ? -5.866 2.020 1.924 1.00 98.00 225 PHE A O 1
ATOM 1713 N N . VAL A 1 226 ? -7.464 0.801 0.896 1.00 97.69 226 VAL A N 1
ATOM 1714 C CA . VAL A 1 226 ? -6.926 -0.534 1.171 1.00 97.69 226 VAL A CA 1
ATOM 1715 C C . VAL A 1 226 ? -6.860 -1.323 -0.127 1.00 97.69 226 VAL A C 1
ATOM 1717 O O . VAL A 1 226 ? -7.541 -0.991 -1.098 1.00 97.69 226 VAL A O 1
ATOM 1720 N N . VAL A 1 227 ? -6.026 -2.354 -0.140 1.00 97.44 227 VAL A N 1
ATOM 1721 C CA . VAL A 1 227 ? -5.896 -3.292 -1.257 1.00 97.44 227 VAL A CA 1
ATOM 1722 C C . VAL A 1 227 ? -6.211 -4.697 -0.761 1.00 97.44 227 VAL A C 1
ATOM 1724 O O . VAL A 1 227 ? -5.801 -5.057 0.345 1.00 97.44 227 VAL A O 1
ATOM 1727 N N . ARG A 1 228 ? -6.956 -5.458 -1.560 1.00 92.19 228 ARG A N 1
ATOM 1728 C CA . ARG A 1 228 ? -7.396 -6.827 -1.273 1.00 92.19 228 ARG A CA 1
ATOM 1729 C C . ARG A 1 228 ? -7.475 -7.675 -2.536 1.00 92.19 228 ARG A C 1
ATOM 1731 O O . ARG A 1 228 ? -7.531 -7.090 -3.645 1.00 92.19 228 ARG A O 1
#

Sequence (228 aa):
MKHCSICNQTYDDTQSFCLMDGTPLTTDSEEKTVVMQSPTRKKSKIPLVLGLLCLLVLAGSGLMAWLLFNNYSRQTKNVRDNQKTEVNVKSSSALPSTPMPASTVNSLVEESSPKEDELKETSDNEDSENVTPIAWDTTPGGFKGEAGQTYTFRCPEEGTAQAIFGSDVYADYSSICTAAVHVGLINLIRGGVVTLEFRPGRSIYGSTTRYGIKSNTAGTHTRSFVVR

Solvent-accessible surface area (backbone atoms only — not comparable to full-atom values): 14244 Å² total; per-residue (Å²): 102,23,33,23,90,85,81,70,50,74,43,57,72,86,57,62,50,32,64,81,76,28,44,67,40,44,63,82,68,76,85,75,78,78,79,84,76,78,81,82,86,75,93,69,81,60,71,63,58,54,53,56,53,52,51,53,52,57,55,51,51,52,54,52,52,49,52,53,49,58,58,52,63,62,60,68,72,78,70,79,81,82,80,86,76,89,86,90,82,82,90,83,90,80,88,84,84,88,81,86,86,79,88,83,90,80,89,85,87,90,87,81,85,86,82,89,89,87,85,89,81,90,84,90,68,101,78,70,73,74,64,42,77,53,58,46,77,42,37,55,64,84,56,88,78,53,67,74,44,68,49,42,33,30,36,53,54,72,46,66,86,45,69,32,31,15,57,86,48,28,41,29,79,19,12,53,49,34,47,29,22,38,74,58,80,36,45,49,63,68,22,42,77,44,34,38,32,32,33,70,36,42,59,29,26,31,58,47,73,34,83,92,37,70,33,33,68,41,62,68,43,83,41,20,28,36,68,93

Radius of gyration: 32.5 Å; Cα contacts (8 Å, |Δi|>4): 341; chains: 1; bounding box: 82×57×81 Å

Mean predicted aligned error: 19.49 Å

pLDDT: mean 77.38, std 21.34, range [33.97, 98.75]

Secondary structure (DSSP, 8-state):
-EE-TTT--EE-TT--B-TTT-PBPEE---------PPPP-----HHHHHHHHHHHHHHHHHHHHHHHHHHHHHHTTSSSSS-------------------------------------------TT----EE--TT--GGGS---TT-EEEEEEPSS------BEESEEETTS-HHHHHHHHTSSBTTTBEEEEEEEEE--S-B---EETTEEPB-B---SEEEEE-